Protein AF-A0A2D4PKT8-F1 (afdb_monomer)

Solvent-accessible surface area (backbone atoms only — not comparable to full-atom values): 17019 Å² total; per-residue (Å²): 140,80,78,83,80,76,76,74,58,42,99,56,28,70,66,57,76,47,71,69,55,70,72,34,92,88,49,83,59,87,86,62,50,83,35,62,75,85,86,79,86,84,84,88,82,87,77,79,65,50,77,42,66,33,76,91,44,94,60,50,49,73,82,60,47,40,60,56,37,56,60,47,24,75,84,29,72,67,36,38,54,47,47,54,45,61,75,74,71,58,74,89,47,25,70,45,34,39,37,39,65,76,50,103,87,40,69,48,75,49,66,68,69,71,92,74,63,70,88,61,83,51,94,55,50,47,74,47,72,80,76,83,73,87,80,78,98,73,85,83,82,84,90,77,97,70,81,95,71,82,77,78,62,91,64,52,67,48,68,48,71,71,78,77,50,79,57,93,92,65,78,80,90,70,89,75,73,80,62,76,65,57,58,61,55,50,52,51,49,53,50,52,52,52,48,51,59,60,55,63,70,75,57,96,78,78,79,50,78,70,42,72,73,63,78,55,84,78,72,95,64,82,78,52,73,70,54,54,52,50,50,53,50,53,54,53,52,54,56,54,69,72,69,63,82,82,84,79,84,90,79,88,135

Secondary structure (DSSP, 8-state):
------PPPBTTBTT---HHHHH-TTS--TT--SSS-------------EEEEESS-SS-IIIIIHHHHHHHHTT-HHHHHHHHHHHHHPPSSEEEEEEEEEETTEEEEEE---TT--SS--TTEEE--------------------S-----S--EEE-GGGGSPPTT---TTTT---TTHHHHHHHHHHHHHHHHHHTTT------HHHHHH-----SSPPPHHHHHHHHHHHHHHHHHTSSPPPPPP---

InterPro domains:
  IPR003903 Ubiquitin interacting motif [SM00726] (184-203)
  IPR003903 Ubiquitin interacting motif [SM00726] (226-245)
  IPR021832 Ankyrin repeat domain-containing protein 13 [PTHR12447] (9-183)
  IPR055285 Ankyrin repeat domain-containing protein 13, C-terminal [PF11904] (10-171)

Mean predicted aligned error: 22.39 Å

pLDDT: mean 70.57, std 16.51, range [33.59, 94.31]

Structure (mmCIF, N/CA/C/O backbone):
data_AF-A0A2D4PKT8-F1
#
_entry.id   AF-A0A2D4PKT8-F1
#
loop_
_atom_site.group_PDB
_atom_site.id
_atom_site.type_symbol
_atom_site.label_atom_id
_atom_site.label_alt_id
_atom_site.label_comp_id
_atom_site.label_asym_id
_atom_site.label_entity_id
_atom_site.label_seq_id
_atom_site.pdbx_PDB_ins_code
_atom_site.Cartn_x
_atom_site.Cartn_y
_atom_site.Cartn_z
_atom_site.occupancy
_atom_site.B_iso_or_equiv
_atom_site.auth_seq_id
_atom_site.auth_comp_id
_atom_site.auth_asym_id
_atom_site.auth_atom_id
_atom_site.pdbx_PDB_model_num
ATOM 1 N N . ASN A 1 1 ? -59.883 3.198 47.602 1.00 35.97 1 ASN A N 1
ATOM 2 C CA . ASN A 1 1 ? -59.421 2.379 46.459 1.00 35.97 1 ASN A CA 1
ATOM 3 C C . ASN A 1 1 ? -59.221 3.266 45.241 1.00 35.97 1 ASN A C 1
ATOM 5 O O . ASN A 1 1 ? -60.111 3.350 44.409 1.00 35.97 1 ASN A O 1
ATOM 9 N N . GLY A 1 2 ? -58.101 3.992 45.178 1.00 39.69 2 GLY A N 1
ATOM 10 C CA . GLY A 1 2 ? -57.723 4.774 43.998 1.00 39.69 2 GLY A CA 1
ATOM 11 C C . GLY A 1 2 ? -56.668 3.999 43.222 1.00 39.69 2 GLY A C 1
ATOM 12 O O . GLY A 1 2 ? -55.568 3.818 43.731 1.00 39.69 2 GLY A O 1
ATOM 13 N N . ALA A 1 3 ? -57.023 3.477 42.049 1.00 38.06 3 ALA A N 1
ATOM 14 C CA . ALA A 1 3 ? -56.057 2.862 41.144 1.00 38.06 3 ALA A CA 1
ATOM 15 C C . ALA A 1 3 ? -55.106 3.947 40.598 1.00 38.06 3 ALA A C 1
ATOM 17 O O . ALA A 1 3 ? -55.572 5.061 40.337 1.00 38.06 3 ALA A O 1
ATOM 18 N N . PRO A 1 4 ? -53.801 3.665 40.424 1.00 47.62 4 PRO A N 1
ATOM 19 C CA . PRO A 1 4 ? -52.887 4.636 39.849 1.00 47.62 4 PRO A CA 1
ATOM 20 C C . PRO A 1 4 ? -53.261 4.845 38.380 1.00 47.62 4 PRO A C 1
ATOM 22 O O . PRO A 1 4 ? -53.425 3.894 37.615 1.00 47.62 4 PRO A O 1
ATOM 25 N N . VAL A 1 5 ? -53.448 6.108 38.004 1.00 48.28 5 VAL A N 1
ATOM 26 C CA . VAL A 1 5 ? -53.698 6.521 36.624 1.00 48.28 5 VAL A CA 1
ATOM 27 C C . VAL A 1 5 ? -52.423 6.242 35.832 1.00 48.28 5 VAL A C 1
ATOM 29 O O . VAL A 1 5 ? -51.457 6.994 35.930 1.00 48.28 5 VAL A O 1
ATOM 32 N N . LEU A 1 6 ? -52.401 5.146 35.074 1.00 57.06 6 LEU A N 1
ATOM 33 C CA . LEU A 1 6 ? -51.370 4.906 34.068 1.00 57.06 6 LEU A CA 1
ATOM 34 C C . LEU A 1 6 ? -51.528 5.988 32.995 1.00 57.06 6 LEU A C 1
ATOM 36 O O . LEU A 1 6 ? -52.512 5.992 32.252 1.00 57.06 6 LEU A O 1
ATOM 40 N N . GLN A 1 7 ? -50.604 6.950 32.964 1.00 56.69 7 GLN A N 1
ATOM 41 C CA . GLN A 1 7 ? -50.563 7.944 31.898 1.00 56.69 7 GLN A CA 1
ATOM 42 C C . GLN A 1 7 ? -50.363 7.218 30.559 1.00 56.69 7 GLN A C 1
ATOM 44 O O . GLN A 1 7 ? -49.486 6.360 30.456 1.00 56.69 7 GLN A O 1
ATOM 49 N N . PRO A 1 8 ? -51.181 7.508 29.535 1.00 53.94 8 PRO A N 1
ATOM 50 C CA . PRO A 1 8 ? -51.044 6.854 28.245 1.00 53.94 8 PRO A CA 1
ATOM 51 C C . PRO A 1 8 ? -49.758 7.323 27.559 1.00 53.94 8 PRO A C 1
ATOM 53 O O . PRO A 1 8 ? -49.447 8.516 27.554 1.00 53.94 8 PRO A O 1
ATOM 56 N N . ALA A 1 9 ? -49.037 6.376 26.956 1.00 58.41 9 ALA A N 1
ATOM 57 C CA . ALA A 1 9 ? -47.870 6.641 26.126 1.00 58.41 9 ALA A CA 1
ATOM 58 C C . ALA A 1 9 ? -48.180 7.753 25.107 1.00 58.41 9 ALA A C 1
ATOM 60 O O . ALA A 1 9 ? -49.160 7.680 24.360 1.00 58.41 9 ALA A O 1
ATOM 61 N N . SER A 1 10 ? -47.368 8.809 25.097 1.00 64.00 10 SER A N 1
ATOM 62 C CA . SER A 1 10 ? -47.551 9.936 24.185 1.00 64.00 10 SER A CA 1
ATOM 63 C C . SER A 1 10 ? -46.874 9.632 22.840 1.00 64.00 10 SER A C 1
ATOM 65 O O . SER A 1 10 ? -45.909 8.869 22.792 1.00 64.00 10 SER A O 1
ATOM 67 N N . PRO A 1 11 ? -47.303 10.240 21.717 1.00 65.81 11 PRO A N 1
ATOM 68 C CA . PRO A 1 11 ? -46.668 10.025 20.407 1.00 65.81 11 PRO A CA 1
ATOM 69 C C . PRO A 1 11 ? -45.197 10.477 20.358 1.00 65.81 11 PRO A C 1
ATOM 71 O O . PRO A 1 11 ? -44.476 10.192 19.401 1.00 65.81 11 PRO A O 1
ATOM 74 N N . THR A 1 12 ? -44.751 11.218 21.370 1.00 67.81 12 THR A N 1
ATOM 75 C CA . THR A 1 12 ? -43.363 11.624 21.561 1.00 67.81 12 THR A CA 1
ATOM 76 C C . THR A 1 12 ? -42.623 10.766 22.579 1.00 67.81 12 THR A C 1
ATOM 78 O O . THR A 1 12 ? -41.408 10.829 22.560 1.00 67.81 12 THR A O 1
ATOM 81 N N . ASN A 1 13 ? -43.293 9.961 23.409 1.00 71.12 13 ASN A N 1
ATOM 82 C CA . ASN A 1 13 ? -42.701 9.043 24.390 1.00 71.12 13 ASN A CA 1
ATOM 83 C C . ASN A 1 13 ? -43.466 7.697 24.388 1.00 71.12 13 ASN A C 1
ATOM 85 O O . ASN A 1 13 ? -44.241 7.415 25.307 1.00 71.12 13 ASN A O 1
ATOM 89 N N . PRO A 1 14 ? -43.291 6.867 23.340 1.00 72.94 14 PRO A N 1
ATOM 90 C CA . PRO A 1 14 ? -43.985 5.588 23.198 1.00 72.94 14 PRO A CA 1
ATOM 91 C C . PRO A 1 14 ? -43.577 4.546 24.249 1.00 72.94 14 PRO A C 1
ATOM 93 O O . PRO A 1 14 ? -44.317 3.596 24.481 1.00 72.94 14 PRO A O 1
ATOM 96 N N . THR A 1 15 ? -42.419 4.715 24.889 1.00 73.44 15 THR A N 1
ATOM 97 C CA . THR A 1 15 ? -41.899 3.840 25.952 1.00 73.44 15 THR A CA 1
ATOM 98 C C . THR A 1 15 ? -42.404 4.223 27.345 1.00 73.44 15 THR A C 1
ATOM 100 O O . THR A 1 15 ? -42.163 3.473 28.289 1.00 73.44 15 THR A O 1
ATOM 103 N N . SER A 1 16 ? -43.128 5.345 27.473 1.00 77.50 16 SER A N 1
ATOM 104 C CA . SER A 1 16 ? -43.732 5.849 28.716 1.00 77.50 16 SER A CA 1
ATOM 105 C C . SER A 1 16 ? -42.763 5.934 29.906 1.00 77.50 16 SER A C 1
ATOM 107 O O . SER A 1 16 ? -43.195 5.818 31.050 1.00 77.50 16 SER A O 1
ATOM 109 N N . ILE A 1 17 ? -41.467 6.143 29.649 1.00 82.88 17 ILE A N 1
ATOM 110 C CA . ILE A 1 17 ? -40.469 6.327 30.712 1.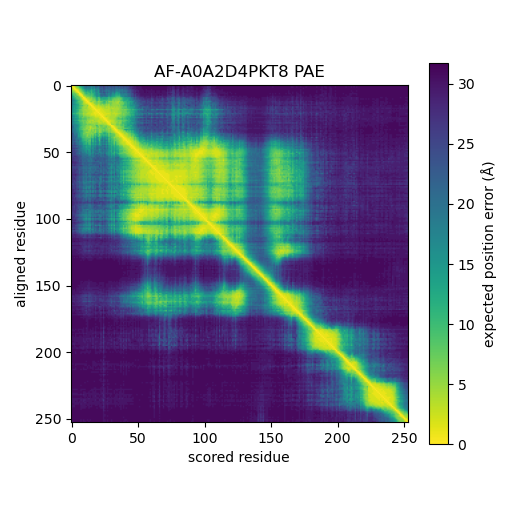00 82.88 17 ILE A CA 1
ATOM 111 C C . ILE A 1 17 ? -40.762 7.646 31.427 1.00 82.88 17 ILE A C 1
ATOM 113 O O . ILE A 1 17 ? -40.888 8.683 30.757 1.00 82.88 17 ILE A O 1
ATOM 117 N N . THR A 1 18 ? -40.859 7.618 32.757 1.00 82.25 18 THR A N 1
ATOM 118 C CA . THR A 1 18 ? -41.034 8.843 33.548 1.00 82.25 18 THR A CA 1
ATOM 119 C C . THR A 1 18 ? -39.691 9.532 33.824 1.00 82.25 18 THR A C 1
ATOM 121 O O . THR A 1 18 ? -38.639 8.890 33.778 1.00 82.25 18 THR A O 1
ATOM 124 N N . PRO A 1 19 ? -39.677 10.847 34.112 1.00 80.62 19 PRO A N 1
ATOM 125 C CA . PRO A 1 19 ? -38.456 11.535 34.522 1.00 80.62 19 PRO A CA 1
ATOM 126 C C . PRO A 1 19 ? -37.806 10.892 35.754 1.00 80.62 19 PRO A C 1
ATOM 128 O O . PRO A 1 19 ? -36.590 10.753 35.796 1.00 80.62 19 PRO A O 1
ATOM 131 N N . GLU A 1 20 ? -38.605 10.462 36.731 1.00 85.31 20 GLU A N 1
ATOM 132 C CA . GLU A 1 20 ? -38.120 9.834 37.964 1.00 85.31 20 GLU A CA 1
ATOM 133 C C . GLU A 1 20 ? -37.418 8.504 37.676 1.00 85.31 20 GLU A C 1
ATOM 135 O O . GLU A 1 20 ? -36.350 8.250 38.221 1.00 85.31 20 GLU A O 1
ATOM 140 N N . GLU A 1 21 ? -37.974 7.697 36.770 1.00 84.75 21 GLU A N 1
ATOM 141 C CA . GLU A 1 21 ? -37.361 6.453 36.294 1.00 84.75 21 GLU A CA 1
ATOM 142 C C . GLU A 1 21 ? -36.089 6.705 35.471 1.00 84.75 21 GLU A C 1
ATOM 144 O O . GLU A 1 21 ? -35.144 5.928 35.536 1.00 84.75 21 GLU A O 1
ATOM 149 N N . TYR A 1 22 ? -36.044 7.788 34.690 1.00 82.56 22 TYR A N 1
ATOM 150 C CA . TYR A 1 22 ? -34.877 8.142 33.876 1.00 82.56 22 TYR A CA 1
ATOM 151 C C . TYR A 1 22 ? -33.695 8.662 34.710 1.00 82.56 22 TYR A C 1
ATOM 153 O O . TYR A 1 22 ? -32.543 8.384 34.380 1.00 82.56 22 TYR A O 1
ATOM 161 N N . PHE A 1 23 ? -33.966 9.436 35.765 1.00 84.25 23 PHE A N 1
ATOM 162 C CA . PHE A 1 23 ? -32.934 10.023 36.628 1.00 84.25 23 PHE A CA 1
ATOM 163 C C . PHE A 1 23 ? -32.508 9.116 37.792 1.00 84.25 23 PHE A C 1
ATOM 165 O O . PHE A 1 23 ? -31.586 9.486 38.520 1.00 84.25 23 PHE A O 1
ATOM 172 N N . ASP A 1 24 ? -33.136 7.952 37.974 1.00 86.75 24 ASP A N 1
ATOM 173 C CA . ASP A 1 24 ? -32.724 6.973 38.979 1.00 86.75 24 ASP A CA 1
ATOM 174 C C . ASP A 1 24 ? -31.540 6.129 38.461 1.00 86.75 24 ASP A C 1
ATOM 176 O O . ASP A 1 24 ? -31.713 5.304 37.561 1.00 86.75 24 ASP A O 1
ATOM 180 N N . PRO A 1 25 ? -30.326 6.276 39.030 1.00 82.44 25 PRO A N 1
ATOM 181 C CA . PRO A 1 25 ? -29.157 5.500 38.614 1.00 82.44 25 PRO A CA 1
ATOM 182 C C . PRO A 1 25 ? -29.292 3.994 38.889 1.00 82.44 25 PRO A C 1
ATOM 184 O O . PRO A 1 25 ? -28.519 3.207 38.342 1.00 82.44 25 PRO A O 1
ATOM 187 N N . ASN A 1 26 ? -30.250 3.580 39.725 1.00 87.38 26 ASN A N 1
ATOM 188 C CA . ASN A 1 26 ? -30.520 2.177 40.033 1.00 87.38 26 ASN A CA 1
ATOM 189 C C . ASN A 1 26 ? -31.607 1.567 39.132 1.00 87.38 26 ASN A C 1
ATOM 191 O O . ASN A 1 26 ? -31.866 0.363 39.218 1.00 87.38 26 ASN A O 1
ATOM 195 N N . PHE A 1 27 ? -32.248 2.365 38.274 1.00 82.06 27 PHE A N 1
ATOM 196 C CA . PHE A 1 27 ? -33.304 1.909 37.381 1.00 82.06 27 PHE A CA 1
ATOM 197 C C . PHE A 1 27 ? -32.741 1.546 36.002 1.00 82.06 27 PHE A C 1
ATOM 199 O O . PHE A 1 27 ? -32.135 2.362 35.309 1.00 82.06 27 PHE A O 1
ATOM 206 N N . ASN A 1 28 ? -32.940 0.297 35.572 1.00 80.44 28 ASN A N 1
ATOM 207 C CA . ASN A 1 28 ? -32.430 -0.171 34.284 1.00 80.44 28 ASN A CA 1
ATOM 208 C C . ASN A 1 28 ? -33.418 0.146 33.147 1.00 80.44 28 ASN A C 1
ATOM 210 O O . ASN A 1 28 ? -34.514 -0.416 33.059 1.00 80.44 28 ASN A O 1
ATOM 214 N N . LEU A 1 29 ? -33.014 1.039 32.244 1.00 78.31 29 LEU A N 1
ATOM 215 C CA . LEU A 1 29 ? -33.801 1.423 31.067 1.00 78.31 29 LEU A CA 1
ATOM 216 C C . LEU A 1 29 ? -33.724 0.393 29.923 1.00 78.31 29 LEU A C 1
ATOM 218 O O . LEU A 1 29 ? -34.533 0.456 28.995 1.00 78.31 29 LEU A O 1
ATOM 222 N N . GLU A 1 30 ? -32.819 -0.586 30.003 1.00 81.38 30 GLU A N 1
ATOM 223 C CA . GLU A 1 30 ? -32.550 -1.580 28.958 1.00 81.38 30 GLU A CA 1
ATOM 224 C C . GLU A 1 30 ? -32.345 -0.928 27.572 1.00 81.38 30 GLU A C 1
ATOM 226 O O . GLU A 1 30 ? -31.399 -0.174 27.370 1.00 81.38 30 GLU A O 1
ATOM 231 N N . SER A 1 31 ? -33.228 -1.216 26.607 1.00 72.81 31 SER A N 1
ATOM 232 C CA . SER A 1 31 ? -33.223 -0.657 25.244 1.00 72.81 31 SER A CA 1
ATOM 233 C C . SER A 1 31 ? -34.292 0.423 25.027 1.00 72.81 31 SER A C 1
ATOM 235 O O . SER A 1 31 ? -34.487 0.908 23.905 1.00 72.81 31 SER A O 1
ATOM 237 N N . ARG A 1 32 ? -35.015 0.805 26.088 1.00 76.06 32 ARG A N 1
ATOM 238 C CA . ARG A 1 32 ? -36.067 1.817 26.013 1.00 76.06 32 ARG A CA 1
ATOM 239 C C . ARG A 1 32 ? -35.412 3.187 25.880 1.00 76.06 32 ARG A C 1
ATOM 241 O O . ARG A 1 32 ? -34.750 3.675 26.788 1.00 76.06 32 ARG A O 1
ATOM 248 N N . ASN A 1 33 ? -35.611 3.811 24.727 1.00 71.06 33 ASN A N 1
ATOM 249 C CA . ASN A 1 33 ? -35.169 5.179 24.502 1.00 71.06 33 ASN A CA 1
ATOM 250 C C . ASN A 1 33 ? -36.201 6.145 25.086 1.00 71.06 33 ASN A C 1
ATOM 252 O O . ASN A 1 33 ? -37.406 5.919 24.941 1.00 71.06 33 ASN A O 1
ATOM 256 N N . ILE A 1 34 ? -35.731 7.221 25.720 1.00 74.00 34 ILE A N 1
ATOM 257 C CA . ILE A 1 34 ? -36.576 8.385 25.978 1.00 74.00 34 ILE A CA 1
ATOM 258 C C . ILE A 1 34 ? -36.915 9.032 24.638 1.00 74.00 34 ILE A C 1
ATOM 260 O O . ILE A 1 34 ? -36.044 9.245 23.796 1.00 74.00 34 ILE A O 1
ATOM 264 N N . GLY A 1 35 ? -38.181 9.359 24.424 1.00 73.19 35 GLY A N 1
ATOM 265 C CA . GLY A 1 35 ? -38.574 9.998 23.177 1.00 73.19 35 GLY A CA 1
ATOM 266 C C . GLY A 1 35 ? -38.932 9.010 22.058 1.00 73.19 35 GLY A C 1
ATOM 267 O O . GLY A 1 35 ? -39.206 7.833 22.293 1.00 73.19 35 GLY A O 1
ATOM 268 N N . ARG A 1 36 ? -38.924 9.482 20.806 1.00 73.44 36 ARG A N 1
ATOM 269 C CA . ARG A 1 36 ? -39.141 8.617 19.634 1.00 73.44 36 ARG A CA 1
ATOM 270 C C . ARG A 1 36 ? -37.979 7.619 19.481 1.00 73.44 36 ARG A C 1
ATOM 272 O O . ARG A 1 36 ? -36.831 8.031 19.640 1.00 73.44 36 ARG A O 1
ATOM 279 N N . PRO A 1 37 ? -38.247 6.347 19.132 1.00 70.69 37 PRO A N 1
ATOM 280 C CA . PRO A 1 37 ? -37.203 5.364 18.867 1.00 70.69 37 PRO A CA 1
ATOM 281 C C . PRO A 1 37 ? -36.207 5.864 17.815 1.00 70.69 37 PRO A C 1
ATOM 283 O O . PRO A 1 37 ? -36.603 6.474 16.822 1.00 70.69 37 PRO A O 1
ATOM 286 N N . ILE A 1 38 ? -34.917 5.600 18.033 1.00 76.19 38 ILE A N 1
ATOM 287 C CA . ILE A 1 38 ? -33.853 5.972 17.097 1.00 76.19 38 ILE A CA 1
ATOM 288 C C . ILE A 1 38 ? -34.001 5.125 15.828 1.00 76.19 38 ILE A C 1
ATOM 290 O O . ILE A 1 38 ? -33.751 3.920 15.838 1.00 76.19 38 ILE A O 1
ATOM 294 N N . GLU A 1 39 ? -34.389 5.755 14.721 1.00 77.94 39 GLU A N 1
ATOM 295 C CA . GLU A 1 39 ? -34.412 5.114 13.406 1.00 77.94 39 GLU A CA 1
ATOM 296 C C . GLU A 1 39 ? -33.007 5.150 12.789 1.00 77.94 39 GLU A C 1
ATOM 298 O O . GLU A 1 39 ? -32.591 6.133 12.177 1.00 77.94 39 GLU A O 1
ATOM 303 N N . MET A 1 40 ? -32.251 4.064 12.959 1.00 82.50 40 MET A N 1
ATOM 304 C CA . MET A 1 40 ? -30.947 3.882 12.319 1.00 82.50 40 MET A CA 1
ATOM 305 C C . MET A 1 40 ? -31.077 2.923 11.133 1.00 82.50 40 MET A C 1
ATOM 307 O O . MET A 1 40 ? -31.277 1.723 11.310 1.00 82.50 40 MET A O 1
ATOM 311 N N . SER A 1 41 ? -30.918 3.429 9.908 1.00 79.94 41 SER A N 1
ATOM 312 C CA . SER A 1 41 ? -30.824 2.577 8.717 1.00 79.94 41 SER A CA 1
ATOM 313 C C . SER A 1 41 ? -29.359 2.306 8.366 1.00 79.94 41 SER A C 1
ATOM 315 O O . SER A 1 41 ? -28.628 3.233 8.019 1.00 79.94 41 SER A O 1
ATOM 317 N N . SER A 1 42 ? -28.934 1.043 8.403 1.00 83.19 42 SER A N 1
ATOM 318 C CA . SER A 1 42 ? -27.637 0.616 7.864 1.00 83.19 42 SER A CA 1
ATOM 319 C C . SER A 1 42 ? -27.808 0.116 6.429 1.00 83.19 42 SER A C 1
ATOM 321 O O . SER A 1 42 ? -28.627 -0.765 6.167 1.00 83.19 42 SER A O 1
ATOM 323 N N . LYS A 1 43 ? -27.039 0.673 5.487 1.00 77.94 43 LYS A N 1
ATOM 324 C CA . LYS A 1 43 ? -26.955 0.179 4.105 1.00 77.94 43 LYS A CA 1
ATOM 325 C C . LYS A 1 43 ? -25.584 -0.430 3.872 1.00 77.94 43 LYS A C 1
ATOM 327 O O . LYS A 1 43 ? -24.586 0.278 3.788 1.00 77.94 43 LYS A O 1
ATOM 332 N N . VAL A 1 44 ? -25.556 -1.747 3.716 1.00 82.25 44 VAL A N 1
ATOM 333 C CA . VAL A 1 44 ? -24.353 -2.481 3.325 1.00 82.25 44 VAL A CA 1
ATOM 334 C C . VAL A 1 44 ? -24.447 -2.784 1.838 1.00 82.25 44 VAL A C 1
ATOM 336 O O . VAL A 1 44 ? -25.265 -3.597 1.415 1.00 82.25 44 VAL A O 1
ATOM 339 N N . GLN A 1 45 ? -23.604 -2.136 1.037 1.00 75.00 45 GLN A N 1
ATOM 340 C CA . GLN A 1 45 ? -23.462 -2.454 -0.379 1.00 75.00 45 GLN A CA 1
ATOM 341 C C . GLN A 1 45 ? -22.204 -3.292 -0.581 1.00 75.00 45 GLN A C 1
ATOM 343 O O . GLN A 1 45 ? -21.099 -2.888 -0.224 1.00 75.00 45 GLN A O 1
ATOM 348 N N . ARG A 1 46 ? -22.381 -4.494 -1.130 1.00 78.81 46 ARG A N 1
ATOM 349 C CA . ARG A 1 46 ? -21.274 -5.396 -1.443 1.00 78.81 46 ARG A CA 1
ATOM 350 C C . ARG A 1 46 ? -20.860 -5.168 -2.888 1.00 78.81 46 ARG A C 1
ATOM 352 O O . ARG A 1 46 ? -21.681 -5.310 -3.789 1.00 78.81 46 ARG A O 1
ATOM 359 N N . PHE A 1 47 ? -19.587 -4.865 -3.096 1.00 78.50 47 PHE A N 1
ATOM 360 C CA . PHE A 1 47 ? -18.993 -4.762 -4.422 1.00 78.50 47 PHE A CA 1
ATOM 361 C C . PHE A 1 47 ? -18.016 -5.915 -4.636 1.00 78.50 47 PHE A C 1
ATOM 363 O O . PHE A 1 47 ? -17.315 -6.326 -3.710 1.00 78.50 47 PHE A O 1
ATOM 370 N N . LYS A 1 48 ? -17.981 -6.443 -5.861 1.00 85.06 48 LYS A N 1
ATOM 371 C CA . LYS A 1 48 ? -17.011 -7.453 -6.283 1.00 85.06 48 LYS A CA 1
ATOM 372 C C . LYS A 1 48 ? -16.008 -6.786 -7.217 1.00 85.06 48 LYS A C 1
ATOM 374 O O . LYS A 1 48 ? -16.327 -6.527 -8.372 1.00 85.06 48 LYS A O 1
ATOM 379 N N . ALA A 1 49 ? -14.821 -6.492 -6.700 1.00 84.69 49 ALA A N 1
ATOM 380 C CA . ALA A 1 49 ? -13.699 -6.075 -7.528 1.00 84.69 49 ALA A CA 1
ATOM 381 C C . ALA A 1 49 ? -13.081 -7.296 -8.226 1.00 84.69 49 ALA A C 1
ATOM 383 O O . ALA A 1 49 ? -13.111 -8.406 -7.687 1.00 84.69 49 ALA A O 1
ATOM 384 N N . THR A 1 50 ? -12.527 -7.085 -9.419 1.00 89.12 50 THR A N 1
ATOM 385 C CA . THR A 1 50 ? -11.774 -8.107 -10.155 1.00 89.12 50 THR A CA 1
ATOM 386 C C . THR A 1 50 ? -10.312 -7.700 -10.219 1.00 89.12 50 THR A C 1
ATOM 388 O O . THR A 1 50 ? -9.992 -6.551 -10.526 1.00 89.12 50 THR A O 1
ATOM 391 N N . LEU A 1 51 ? -9.432 -8.648 -9.921 1.00 88.88 51 LEU A N 1
ATOM 392 C CA . LEU A 1 51 ? -7.993 -8.452 -9.904 1.00 88.88 51 LEU A CA 1
ATOM 393 C C . LEU A 1 51 ? -7.330 -9.464 -10.834 1.00 88.88 51 LEU A C 1
ATOM 395 O O . LEU A 1 51 ? -7.674 -10.644 -10.802 1.00 88.88 51 LEU A O 1
ATOM 399 N N . TRP A 1 52 ? -6.374 -8.996 -11.632 1.00 90.88 52 TRP A N 1
ATOM 400 C CA . TRP A 1 52 ? -5.514 -9.842 -12.451 1.00 90.88 52 TRP A CA 1
ATOM 401 C C . TRP A 1 52 ? -4.102 -9.767 -11.884 1.00 90.88 52 TRP A C 1
ATOM 403 O O . TRP A 1 52 ? -3.529 -8.678 -11.800 1.00 90.88 52 TRP A O 1
ATOM 413 N N . LEU A 1 53 ? -3.574 -10.918 -11.482 1.00 88.81 53 LEU A N 1
ATOM 414 C CA . LEU A 1 53 ? -2.266 -11.073 -10.853 1.00 88.81 53 LEU A CA 1
ATOM 415 C C . LEU A 1 53 ? -1.330 -11.842 -11.788 1.00 88.81 53 LEU A C 1
ATOM 417 O O . LEU A 1 53 ? -1.775 -12.732 -12.511 1.00 88.81 53 LEU A O 1
ATOM 421 N N . CYS A 1 54 ? -0.047 -11.495 -11.762 1.00 88.00 54 CYS A N 1
ATOM 422 C CA . CYS A 1 54 ? 1.022 -12.186 -12.475 1.00 88.00 54 CYS A CA 1
ATOM 423 C C . CYS A 1 54 ? 2.109 -12.583 -11.471 1.00 88.00 54 CYS A C 1
ATOM 425 O O . CYS A 1 54 ? 2.664 -11.709 -10.807 1.00 88.00 54 CYS A O 1
ATOM 427 N N . GLU A 1 55 ? 2.397 -13.878 -11.335 1.00 86.12 55 GLU A N 1
ATOM 428 C CA . GLU A 1 55 ? 3.442 -14.373 -10.421 1.00 86.12 55 GLU A CA 1
ATOM 429 C C . GLU A 1 55 ? 4.843 -14.030 -10.949 1.00 86.12 55 GLU A C 1
ATOM 431 O O . GLU A 1 55 ? 5.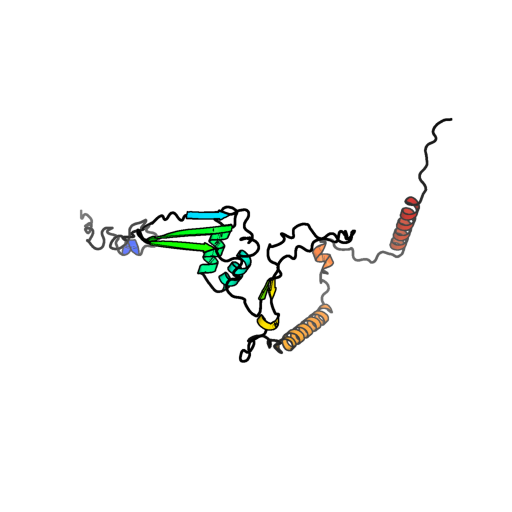662 -13.469 -10.222 1.00 86.12 55 GLU A O 1
ATOM 436 N N . ASP A 1 56 ? 5.069 -14.236 -12.248 1.00 83.62 56 ASP A N 1
ATOM 437 C CA . ASP A 1 56 ? 6.321 -13.908 -12.937 1.00 83.62 56 ASP A CA 1
ATOM 438 C C . ASP A 1 56 ? 6.283 -12.500 -13.545 1.00 83.62 56 ASP A C 1
ATOM 440 O O . ASP A 1 56 ? 6.410 -12.299 -14.754 1.00 83.62 56 ASP A O 1
ATOM 444 N N . HIS A 1 57 ? 6.049 -11.490 -12.708 1.00 84.56 57 HIS A N 1
ATOM 445 C CA . HIS A 1 57 ? 6.150 -10.093 -13.131 1.00 84.56 57 HIS A CA 1
ATOM 446 C C . HIS A 1 57 ? 7.576 -9.549 -12.909 1.00 84.56 57 HIS A C 1
ATOM 448 O O . HIS A 1 57 ? 8.190 -9.864 -11.886 1.00 84.56 57 HIS A O 1
ATOM 454 N N . PRO A 1 58 ? 8.123 -8.719 -13.823 1.00 80.38 58 PRO A N 1
ATOM 455 C CA . PRO A 1 58 ? 9.457 -8.133 -13.664 1.00 80.38 58 PRO A CA 1
ATOM 456 C C . PRO A 1 58 ? 9.580 -7.174 -12.470 1.00 80.38 58 PRO A C 1
ATOM 458 O O . PRO A 1 58 ? 10.692 -6.989 -11.980 1.00 80.38 58 PRO A O 1
ATOM 461 N N . LEU A 1 59 ? 8.473 -6.586 -11.991 1.00 80.00 59 LEU A N 1
ATOM 462 C CA . LEU A 1 59 ? 8.450 -5.837 -10.731 1.00 80.00 59 LEU A CA 1
ATOM 463 C C . LEU A 1 59 ? 7.894 -6.689 -9.591 1.00 80.00 59 LEU A C 1
ATOM 465 O O . LEU A 1 59 ? 6.862 -7.352 -9.718 1.00 80.00 59 LEU A O 1
ATOM 469 N N . SER A 1 60 ? 8.560 -6.618 -8.444 1.00 83.31 60 SER A N 1
ATOM 470 C CA . SER A 1 60 ? 8.114 -7.268 -7.215 1.00 83.31 60 SER A CA 1
ATOM 471 C C . SER A 1 60 ? 7.232 -6.306 -6.428 1.00 83.31 60 SER A C 1
ATOM 473 O O . SER A 1 60 ? 7.678 -5.232 -6.022 1.00 83.31 60 SER A O 1
ATOM 475 N N . LEU A 1 61 ? 5.970 -6.686 -6.193 1.00 84.00 61 LEU A N 1
ATOM 476 C CA . LEU A 1 61 ? 5.056 -5.868 -5.389 1.00 84.00 61 LEU A CA 1
ATOM 477 C C . LEU A 1 61 ? 5.647 -5.653 -3.991 1.00 84.00 61 LEU A C 1
ATOM 479 O O . LEU A 1 61 ? 5.701 -4.525 -3.518 1.00 84.00 61 LEU A O 1
ATOM 483 N N . VAL A 1 62 ? 6.128 -6.735 -3.375 1.00 82.94 62 VAL A N 1
ATOM 484 C CA . VAL A 1 62 ? 6.609 -6.743 -1.990 1.00 82.94 62 VAL A CA 1
ATOM 485 C C . VAL A 1 62 ? 7.935 -6.002 -1.847 1.00 82.94 62 VAL A C 1
ATOM 487 O O . VAL A 1 62 ? 8.073 -5.193 -0.939 1.00 82.94 62 VAL A O 1
ATOM 490 N N . GLU A 1 63 ? 8.901 -6.253 -2.729 1.00 85.06 63 GLU A N 1
ATOM 491 C CA . GLU A 1 63 ? 10.262 -5.727 -2.545 1.00 85.06 63 GLU A CA 1
ATOM 492 C C . GLU A 1 63 ? 10.439 -4.308 -3.091 1.00 85.06 63 GLU A C 1
ATOM 494 O O . GLU A 1 63 ? 11.270 -3.566 -2.579 1.00 85.06 63 GLU A O 1
ATOM 499 N N . GLN A 1 64 ? 9.685 -3.916 -4.122 1.00 84.06 64 GLN A N 1
ATOM 500 C CA . GLN A 1 64 ? 9.926 -2.649 -4.825 1.00 84.06 64 GLN A CA 1
ATOM 501 C C . GLN A 1 64 ? 8.797 -1.643 -4.660 1.00 84.06 64 GLN A C 1
ATOM 503 O O . GLN A 1 64 ? 9.046 -0.454 -4.482 1.00 84.06 64 GLN A O 1
ATOM 508 N N . VAL A 1 65 ? 7.546 -2.099 -4.721 1.00 85.75 65 VAL A N 1
ATOM 509 C CA . VAL A 1 65 ? 6.394 -1.191 -4.691 1.00 85.75 65 VAL A CA 1
ATOM 510 C C . VAL A 1 65 ? 5.958 -0.893 -3.257 1.00 85.75 65 VAL A C 1
ATOM 512 O O . VAL A 1 65 ? 5.652 0.260 -2.949 1.00 85.75 65 VAL A O 1
ATOM 515 N N . THR A 1 66 ? 5.974 -1.886 -2.361 1.00 88.50 66 THR A N 1
ATOM 516 C CA . THR A 1 66 ? 5.613 -1.701 -0.945 1.00 88.50 66 THR A CA 1
ATOM 517 C C . THR A 1 66 ? 6.440 -0.610 -0.254 1.00 88.50 66 THR A C 1
ATOM 519 O O . THR A 1 66 ? 5.811 0.259 0.341 1.00 88.50 66 THR A O 1
ATOM 522 N N . PRO A 1 67 ? 7.781 -0.524 -0.393 1.00 90.50 67 PRO A N 1
ATOM 523 C CA . PRO A 1 67 ? 8.556 0.548 0.246 1.00 90.50 67 PRO A CA 1
ATOM 524 C C . PRO A 1 67 ? 8.137 1.962 -0.185 1.00 90.50 67 PRO A C 1
ATOM 526 O O . PRO A 1 67 ? 8.114 2.890 0.624 1.00 90.50 67 PRO A O 1
ATOM 529 N N . ILE A 1 68 ? 7.763 2.133 -1.458 1.00 90.56 68 ILE A N 1
ATOM 530 C CA . ILE A 1 68 ? 7.278 3.415 -1.989 1.00 90.56 68 ILE A CA 1
ATOM 531 C C . ILE A 1 68 ? 5.912 3.745 -1.379 1.00 90.56 68 ILE A C 1
ATOM 533 O O . ILE A 1 68 ? 5.668 4.873 -0.948 1.00 90.56 68 ILE A O 1
ATOM 537 N N . ILE A 1 69 ? 5.019 2.754 -1.326 1.00 90.56 69 ILE A N 1
ATOM 538 C CA . ILE A 1 69 ? 3.698 2.899 -0.709 1.00 90.56 69 ILE A CA 1
ATOM 539 C C . ILE A 1 69 ? 3.836 3.228 0.780 1.00 90.56 69 ILE A C 1
ATOM 541 O O . ILE A 1 69 ? 3.125 4.107 1.260 1.00 90.56 69 ILE A O 1
ATOM 545 N N . ASP A 1 70 ? 4.752 2.574 1.489 1.00 92.25 70 ASP A N 1
ATOM 546 C CA . ASP A 1 70 ? 5.005 2.780 2.915 1.00 92.25 70 ASP A CA 1
ATOM 547 C C . ASP A 1 70 ? 5.484 4.200 3.204 1.00 92.25 70 ASP A C 1
ATOM 549 O O . ASP A 1 70 ? 4.963 4.849 4.112 1.00 92.25 70 ASP A O 1
ATOM 553 N N . LEU A 1 71 ? 6.409 4.717 2.390 1.00 93.94 71 LEU A N 1
ATOM 554 C CA . LEU A 1 71 ? 6.873 6.098 2.492 1.00 93.94 71 LEU A CA 1
ATOM 555 C C . LEU A 1 71 ? 5.720 7.091 2.281 1.00 93.94 71 LEU A C 1
ATOM 557 O O . LEU A 1 71 ? 5.525 8.015 3.072 1.00 93.94 71 LEU A O 1
ATOM 561 N N . MET A 1 72 ? 4.915 6.876 1.238 1.00 93.12 72 MET A N 1
ATOM 562 C CA . MET A 1 72 ? 3.769 7.732 0.915 1.00 93.12 72 MET A CA 1
ATOM 563 C C . MET A 1 72 ? 2.628 7.613 1.937 1.00 93.12 72 MET A C 1
ATOM 565 O O . MET A 1 72 ? 1.863 8.560 2.131 1.00 93.12 72 MET A O 1
ATOM 569 N N . ALA A 1 73 ? 2.503 6.474 2.618 1.00 94.31 73 ALA A N 1
ATOM 570 C CA . ALA A 1 73 ? 1.476 6.234 3.626 1.00 94.31 73 ALA A CA 1
ATOM 571 C C . ALA A 1 73 ? 1.639 7.115 4.874 1.00 94.31 73 ALA A C 1
ATOM 573 O O . ALA A 1 73 ? 0.647 7.361 5.557 1.00 94.31 73 ALA A O 1
ATOM 574 N N . ILE A 1 74 ? 2.849 7.623 5.150 1.00 93.94 74 ILE A N 1
ATOM 575 C CA . ILE A 1 74 ? 3.117 8.519 6.289 1.00 93.94 74 ILE A CA 1
ATOM 576 C C . ILE A 1 74 ? 2.309 9.816 6.162 1.00 93.94 74 ILE A C 1
ATOM 578 O O . ILE A 1 74 ? 1.746 10.302 7.139 1.00 93.94 74 ILE A O 1
ATOM 582 N N . SER A 1 75 ? 2.237 10.373 4.952 1.00 92.88 75 SER A N 1
ATOM 583 C CA . SER A 1 75 ? 1.574 11.654 4.690 1.00 92.88 75 SER A CA 1
ATOM 584 C C . SER A 1 75 ? 0.171 11.504 4.099 1.00 92.88 75 SER A C 1
ATOM 586 O O . SER A 1 75 ? -0.600 12.465 4.112 1.00 92.88 75 SER A O 1
ATOM 588 N N . ASN A 1 76 ? -0.190 10.320 3.586 1.00 92.38 76 ASN A N 1
ATOM 589 C CA . ASN A 1 76 ? -1.437 10.116 2.855 1.00 92.38 76 ASN A CA 1
ATOM 590 C C . ASN A 1 76 ? -2.238 8.893 3.337 1.00 92.38 76 ASN A C 1
ATOM 592 O O . ASN A 1 76 ? -1.874 7.736 3.120 1.00 92.38 76 ASN A O 1
ATOM 596 N N . ALA A 1 77 ? -3.428 9.162 3.885 1.00 92.44 77 ALA A N 1
ATOM 597 C CA . ALA A 1 77 ? -4.350 8.141 4.383 1.00 92.44 77 ALA A CA 1
ATOM 598 C C . ALA A 1 77 ? -4.843 7.150 3.307 1.00 92.44 77 ALA A C 1
ATOM 600 O O . ALA A 1 77 ? -5.200 6.016 3.631 1.00 92.44 77 ALA A O 1
ATOM 601 N N . HIS A 1 78 ? -4.880 7.541 2.029 1.00 87.38 78 HIS A N 1
ATOM 602 C CA . HIS A 1 78 ? -5.225 6.627 0.939 1.00 87.38 78 HIS A CA 1
ATOM 603 C C . HIS A 1 78 ? -4.112 5.609 0.682 1.00 87.38 78 HIS A C 1
ATOM 605 O O . HIS A 1 78 ? -4.415 4.438 0.460 1.00 87.38 78 HIS A O 1
ATOM 611 N N . PHE A 1 79 ? -2.845 6.025 0.781 1.00 90.44 79 PHE A N 1
ATOM 612 C CA . PHE A 1 79 ? -1.701 5.117 0.679 1.00 90.44 79 PHE A CA 1
ATOM 613 C C . PHE A 1 79 ? -1.611 4.177 1.881 1.00 90.44 79 PHE A C 1
ATOM 615 O O . PHE A 1 79 ? -1.340 2.998 1.689 1.00 90.44 79 PHE A O 1
ATOM 622 N N . ALA A 1 80 ? -1.955 4.641 3.087 1.00 90.62 80 ALA A N 1
ATOM 623 C CA . ALA A 1 80 ? -2.075 3.761 4.251 1.00 90.62 80 ALA A CA 1
ATOM 624 C C . ALA A 1 80 ? -3.132 2.661 4.031 1.00 90.62 80 ALA A C 1
ATOM 626 O O . ALA A 1 80 ? -2.848 1.480 4.207 1.00 90.62 80 ALA A O 1
ATOM 627 N N . LYS A 1 81 ? -4.324 3.020 3.532 1.00 87.94 81 LYS A N 1
ATOM 628 C CA . LYS A 1 81 ? -5.366 2.035 3.184 1.00 87.94 81 LYS A CA 1
ATOM 629 C C . LYS A 1 81 ? -4.936 1.088 2.064 1.00 87.94 81 LYS A C 1
ATOM 631 O O . LYS A 1 81 ? -5.309 -0.082 2.083 1.00 87.94 81 LYS A O 1
ATOM 636 N N . LEU A 1 82 ? -4.184 1.589 1.082 1.00 85.88 82 LEU A N 1
ATOM 637 C CA . LEU A 1 82 ? -3.642 0.770 0.002 1.00 85.88 82 LEU A CA 1
ATOM 638 C C . LEU A 1 82 ? -2.619 -0.234 0.541 1.00 85.88 82 LEU A C 1
ATOM 640 O O . LEU A 1 82 ? -2.738 -1.414 0.226 1.00 85.88 82 LEU A O 1
ATOM 644 N N . ARG A 1 83 ? -1.681 0.205 1.389 1.00 88.50 83 ARG A N 1
ATOM 645 C CA . ARG A 1 83 ? -0.712 -0.653 2.084 1.00 88.50 83 ARG A CA 1
ATOM 646 C C . ARG A 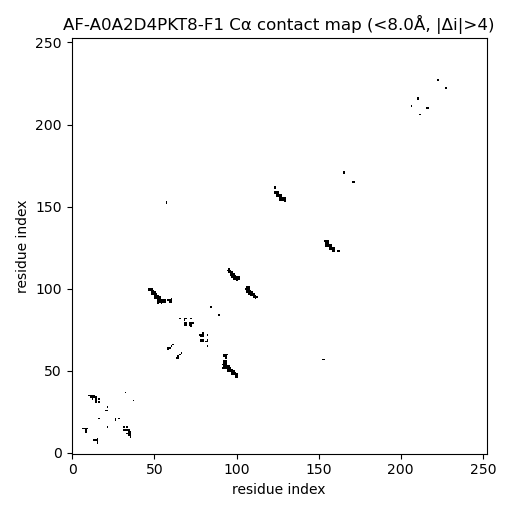1 83 ? -1.407 -1.776 2.847 1.00 88.50 83 ARG A C 1
ATOM 648 O O . ARG A 1 83 ? -1.072 -2.948 2.685 1.00 88.50 83 ARG A O 1
ATOM 655 N N . ASP A 1 84 ? -2.404 -1.428 3.653 1.00 89.19 84 ASP A N 1
ATOM 656 C CA . ASP A 1 84 ? -3.137 -2.404 4.460 1.00 89.19 84 ASP A CA 1
ATOM 657 C C . ASP A 1 84 ? -3.897 -3.398 3.557 1.00 89.19 84 ASP A C 1
ATOM 659 O O . ASP A 1 84 ? -3.969 -4.593 3.841 1.00 89.19 84 ASP A O 1
ATOM 663 N N . PHE A 1 85 ? -4.419 -2.937 2.416 1.00 84.31 85 PHE A N 1
ATOM 664 C CA . PHE A 1 85 ? -5.066 -3.801 1.430 1.00 84.31 85 PHE A CA 1
ATOM 665 C C . PHE A 1 85 ? -4.085 -4.781 0.770 1.00 84.31 85 PHE A C 1
ATOM 667 O O . PHE A 1 85 ? -4.396 -5.970 0.673 1.00 84.31 85 PHE A O 1
ATOM 674 N N . ILE A 1 86 ? -2.907 -4.313 0.341 1.00 81.31 86 ILE A N 1
ATOM 675 C CA . ILE A 1 86 ? -1.930 -5.168 -0.345 1.00 81.31 86 ILE A CA 1
ATOM 676 C C . ILE A 1 86 ? -1.281 -6.195 0.592 1.00 81.31 86 ILE A C 1
ATOM 678 O O . ILE A 1 86 ? -0.973 -7.297 0.153 1.00 81.31 86 ILE A O 1
ATOM 682 N N . THR A 1 87 ? -1.118 -5.866 1.876 1.00 80.25 87 THR A N 1
ATOM 683 C CA . THR A 1 87 ? -0.440 -6.729 2.859 1.00 80.25 87 THR A CA 1
ATOM 684 C C . THR A 1 87 ? -1.360 -7.774 3.491 1.00 80.25 87 THR A C 1
ATOM 686 O O . THR A 1 87 ? -0.897 -8.859 3.830 1.00 80.25 87 THR A O 1
ATOM 689 N N . LEU A 1 88 ? -2.662 -7.493 3.638 1.00 75.12 88 LEU A N 1
ATOM 690 C CA . LEU A 1 88 ? -3.590 -8.383 4.357 1.00 75.12 88 LEU A CA 1
ATOM 691 C C . LEU A 1 88 ? -4.490 -9.238 3.456 1.00 75.12 88 LEU A C 1
ATOM 693 O O . LEU A 1 88 ? -5.091 -10.198 3.940 1.00 75.12 88 LEU A O 1
ATOM 697 N N . LYS A 1 89 ? -4.705 -8.849 2.192 1.00 71.62 89 LYS A N 1
ATOM 698 C CA . LYS A 1 89 ? -5.853 -9.346 1.400 1.00 71.62 89 LYS A CA 1
ATOM 699 C C . LYS A 1 89 ? -5.502 -9.837 0.002 1.00 71.62 89 LYS A C 1
ATOM 701 O O . LYS A 1 89 ? -6.403 -10.319 -0.688 1.00 71.62 89 LYS A O 1
ATOM 706 N N . LEU A 1 90 ? -4.253 -9.705 -0.432 1.00 77.31 90 LEU A N 1
ATOM 707 C CA . LEU A 1 90 ? -3.864 -10.092 -1.780 1.00 77.31 90 LEU A CA 1
ATOM 708 C C . LEU A 1 90 ? -3.273 -11.507 -1.818 1.00 77.31 90 LEU A C 1
ATOM 710 O O . LEU A 1 90 ? -2.403 -11.830 -1.011 1.00 77.31 90 LEU A O 1
ATOM 714 N N . PRO A 1 91 ? -3.717 -12.349 -2.766 1.00 83.12 91 PRO A N 1
ATOM 715 C CA . PRO A 1 91 ? -2.961 -13.526 -3.177 1.00 83.12 91 PRO A CA 1
ATOM 716 C C . PRO A 1 91 ? -1.557 -13.135 -3.676 1.00 83.12 91 PRO A C 1
ATOM 718 O O . PRO A 1 91 ? -1.353 -11.979 -4.060 1.00 83.12 91 PRO A O 1
ATOM 721 N N . PRO A 1 92 ? -0.599 -14.079 -3.713 1.00 81.50 92 PRO A N 1
ATOM 722 C CA . PRO A 1 92 ? 0.734 -13.810 -4.244 1.00 81.50 92 PRO A CA 1
ATOM 723 C C . PRO A 1 92 ? 0.679 -13.373 -5.718 1.00 81.50 92 PRO A C 1
ATOM 725 O O . PRO A 1 92 ? -0.204 -13.780 -6.475 1.00 81.50 92 PRO A O 1
ATOM 728 N N . GLY A 1 93 ? 1.640 -12.537 -6.116 1.00 86.19 93 GLY A N 1
ATOM 729 C CA . GLY A 1 93 ? 1.783 -12.018 -7.479 1.00 86.19 93 GLY A CA 1
ATOM 730 C C . GLY A 1 93 ? 1.609 -10.502 -7.587 1.00 86.19 93 GLY A C 1
ATOM 731 O O . GLY A 1 93 ? 1.124 -9.826 -6.680 1.00 86.19 93 GLY A O 1
ATOM 732 N N . PHE A 1 94 ? 2.029 -9.949 -8.722 1.00 88.56 94 PHE A N 1
ATOM 733 C CA . PHE A 1 94 ? 1.933 -8.525 -9.016 1.00 88.56 94 PHE A CA 1
ATOM 734 C C . PHE A 1 94 ? 0.596 -8.185 -9.694 1.00 88.56 94 PHE A C 1
ATOM 736 O O . PHE A 1 94 ? 0.217 -8.855 -10.661 1.00 88.56 94 PHE A O 1
ATOM 743 N N . PRO A 1 95 ? -0.127 -7.142 -9.249 1.00 87.62 95 PRO A N 1
ATOM 744 C CA . PRO A 1 95 ? -1.384 -6.737 -9.864 1.00 87.62 95 PRO A CA 1
ATOM 745 C C . PRO A 1 95 ? -1.118 -6.077 -11.217 1.00 87.62 95 PRO A C 1
ATOM 747 O O . PRO A 1 95 ? -0.606 -4.972 -11.280 1.00 87.62 95 PRO A O 1
ATOM 750 N N . VAL A 1 96 ? -1.492 -6.719 -12.323 1.00 89.31 96 VAL A N 1
ATOM 751 C CA . VAL A 1 96 ? -1.335 -6.130 -13.670 1.00 89.31 96 VAL A CA 1
ATOM 752 C C . VAL A 1 96 ? -2.551 -5.288 -14.071 1.00 89.31 96 VAL A C 1
ATOM 754 O O . VAL A 1 96 ? -2.447 -4.331 -14.842 1.00 89.31 96 VAL A O 1
ATOM 757 N N . LYS A 1 97 ? -3.723 -5.606 -13.511 1.00 90.44 97 LYS A N 1
ATOM 758 C CA . LYS A 1 97 ? -4.976 -4.865 -13.699 1.00 90.44 97 LYS A CA 1
ATOM 759 C C . LYS A 1 97 ? -5.850 -4.992 -12.452 1.00 90.44 97 LYS A C 1
ATOM 761 O O . LYS A 1 97 ? -5.943 -6.068 -11.867 1.00 90.44 97 LYS A O 1
ATOM 766 N N . ILE A 1 98 ? -6.549 -3.918 -12.101 1.00 89.69 98 ILE A N 1
ATOM 767 C CA . ILE A 1 98 ? -7.574 -3.863 -11.056 1.00 89.69 98 ILE A CA 1
ATOM 768 C C . ILE A 1 98 ? -8.832 -3.235 -11.655 1.00 89.69 98 ILE A C 1
ATOM 770 O O . ILE A 1 98 ? -8.756 -2.211 -12.334 1.00 89.69 98 ILE A O 1
ATOM 774 N N . GLU A 1 99 ? -9.991 -3.836 -11.408 1.00 92.06 99 GLU A N 1
ATOM 775 C CA . GLU A 1 99 ? -11.285 -3.301 -11.823 1.00 92.06 99 GLU A CA 1
ATOM 776 C C . GLU A 1 99 ? -12.240 -3.245 -10.626 1.00 92.06 99 GLU A C 1
ATOM 778 O O . GLU A 1 99 ? -12.605 -4.277 -10.059 1.00 92.06 99 GLU A O 1
ATOM 783 N N . ILE A 1 100 ? -12.617 -2.029 -10.225 1.00 89.00 100 ILE A N 1
ATOM 784 C CA . ILE A 1 100 ? -13.462 -1.756 -9.057 1.00 89.00 100 ILE A CA 1
ATOM 785 C C . ILE A 1 100 ? -14.759 -1.091 -9.536 1.00 89.00 100 ILE A C 1
ATOM 787 O O . ILE A 1 100 ? -14.707 0.032 -10.042 1.00 89.00 100 ILE A O 1
ATOM 791 N N . PRO A 1 101 ? -15.929 -1.725 -9.361 1.00 87.25 101 PRO A N 1
ATOM 792 C CA . PRO A 1 101 ? -17.206 -1.073 -9.628 1.00 87.25 101 PRO A CA 1
ATOM 793 C C . PRO A 1 101 ? -17.422 0.082 -8.644 1.00 87.25 101 PRO A C 1
ATOM 795 O O . PRO A 1 101 ? -17.439 -0.134 -7.433 1.00 87.25 101 PRO A O 1
ATOM 798 N N . LEU A 1 102 ? -17.576 1.302 -9.158 1.00 83.31 102 LEU A N 1
ATOM 799 C CA . LEU A 1 102 ? -17.857 2.501 -8.362 1.00 83.31 102 LEU A CA 1
ATOM 800 C C . LEU A 1 102 ? -19.366 2.738 -8.235 1.00 83.31 102 LEU A C 1
ATOM 802 O O . LEU A 1 102 ? -19.870 3.019 -7.153 1.00 83.31 102 LEU A O 1
ATOM 806 N N . PHE A 1 103 ? -20.098 2.583 -9.341 1.00 81.75 103 PHE A N 1
ATOM 807 C CA . PHE A 1 103 ? -21.557 2.686 -9.403 1.00 81.75 103 PHE A CA 1
ATOM 808 C C . PHE A 1 103 ? -22.116 1.619 -10.347 1.00 81.75 103 PHE A C 1
ATOM 810 O O . PHE A 1 103 ? -21.374 1.004 -11.104 1.00 81.75 103 PHE A O 1
ATOM 817 N N . HIS A 1 104 ? -23.439 1.441 -10.347 1.00 79.19 104 HIS A N 1
ATOM 818 C CA . HIS A 1 104 ? -24.179 0.515 -11.220 1.00 79.19 104 HIS A CA 1
ATOM 819 C C . HIS A 1 104 ? -23.827 0.603 -12.721 1.00 79.19 104 HIS A C 1
ATOM 821 O O . HIS A 1 104 ? -24.108 -0.334 -13.460 1.00 79.19 104 HIS A O 1
ATOM 827 N N . VAL A 1 105 ? -23.198 1.697 -13.157 1.00 83.81 105 VAL A N 1
ATOM 828 C CA . VAL A 1 105 ? -22.777 1.943 -14.545 1.00 83.81 105 VAL A CA 1
ATOM 829 C C . VAL A 1 105 ? -21.313 2.385 -14.694 1.00 83.81 105 VAL A C 1
ATOM 831 O O . VAL A 1 105 ? -20.880 2.641 -15.812 1.00 83.81 105 VAL A O 1
ATOM 834 N N . LEU A 1 106 ? -20.534 2.483 -13.607 1.00 90.50 106 LEU A N 1
ATOM 835 C CA . LEU A 1 106 ? -19.151 2.980 -13.653 1.00 90.50 106 LEU A CA 1
ATOM 836 C C . LEU A 1 106 ? -18.181 2.007 -12.988 1.00 90.50 106 LEU A C 1
ATOM 838 O O . LEU A 1 106 ? -18.351 1.677 -11.815 1.00 90.50 106 LEU A O 1
ATOM 842 N N . ASN A 1 107 ? -17.114 1.654 -13.707 1.00 87.94 107 ASN A N 1
ATOM 843 C CA . ASN A 1 107 ? -15.986 0.882 -13.189 1.00 87.94 107 ASN A CA 1
ATOM 844 C C . ASN A 1 107 ? -14.714 1.738 -13.214 1.00 87.94 107 ASN A C 1
ATOM 846 O O . ASN A 1 107 ? -14.366 2.313 -14.245 1.00 87.94 107 ASN A O 1
ATOM 850 N N . ALA A 1 108 ? -13.991 1.784 -12.097 1.00 88.75 108 ALA A N 1
ATOM 851 C CA . ALA A 1 108 ? -12.608 2.235 -12.069 1.00 88.75 108 ALA A CA 1
ATOM 852 C C . ALA A 1 108 ? -11.710 1.111 -12.587 1.00 88.75 108 ALA A C 1
ATOM 854 O O . ALA A 1 108 ? -11.779 -0.015 -12.092 1.00 88.75 108 ALA A O 1
ATOM 855 N N . ARG A 1 109 ? -10.851 1.422 -13.560 1.00 89.62 109 ARG A N 1
ATOM 856 C CA . ARG A 1 109 ? -9.854 0.493 -14.092 1.00 89.62 109 ARG A CA 1
ATOM 857 C C . ARG A 1 109 ? -8.462 1.057 -13.851 1.00 89.62 109 ARG A C 1
ATOM 859 O O . ARG A 1 109 ? -8.132 2.121 -14.358 1.00 89.62 109 ARG A O 1
ATOM 866 N N . ILE A 1 110 ? -7.658 0.309 -13.111 1.00 87.06 110 ILE A N 1
ATOM 867 C CA . ILE A 1 110 ? -6.248 0.600 -12.862 1.00 87.06 110 ILE A CA 1
ATOM 868 C C . ILE A 1 110 ? -5.452 -0.465 -13.610 1.00 87.06 110 ILE A C 1
ATOM 870 O O . ILE A 1 110 ? -5.750 -1.653 -13.497 1.00 87.06 110 ILE A O 1
ATOM 874 N N . THR A 1 111 ? -4.473 -0.064 -14.409 1.00 85.81 111 THR A N 1
ATOM 875 C CA . THR A 1 111 ? -3.578 -0.982 -15.123 1.00 85.81 111 THR A CA 1
ATOM 876 C C . THR A 1 111 ? -2.148 -0.565 -14.874 1.00 85.81 111 THR A C 1
ATOM 878 O O . THR A 1 111 ? -1.820 0.611 -15.010 1.00 85.81 111 THR A O 1
ATOM 881 N N . PHE A 1 112 ? -1.308 -1.536 -14.544 1.00 79.38 112 PHE A N 1
ATOM 882 C CA . PHE A 1 112 ? 0.119 -1.326 -14.372 1.00 79.38 112 PHE A CA 1
ATOM 883 C C . PHE A 1 112 ? 0.776 -1.640 -15.711 1.00 79.38 112 PHE A C 1
ATOM 885 O O . PHE A 1 112 ? 1.129 -2.776 -16.018 1.00 79.38 112 PHE A O 1
ATOM 892 N N . SER A 1 113 ? 0.803 -0.623 -16.564 1.00 71.38 113 SER A N 1
ATOM 893 C CA . SER A 1 113 ? 1.446 -0.647 -17.873 1.00 71.38 113 SER A CA 1
ATOM 894 C C . SER A 1 113 ? 2.690 0.231 -17.853 1.00 71.38 113 SER A C 1
ATOM 896 O O . SER A 1 113 ? 2.881 1.017 -16.931 1.00 71.38 113 SER A O 1
ATOM 898 N N . ASN A 1 114 ? 3.487 0.148 -18.913 1.00 68.25 114 ASN A N 1
ATOM 899 C CA . ASN A 1 114 ? 4.607 1.054 -19.140 1.00 68.25 114 ASN A CA 1
ATOM 900 C C . ASN A 1 114 ? 5.772 0.926 -18.141 1.00 68.25 114 ASN A C 1
ATOM 902 O O . ASN A 1 114 ? 6.385 1.911 -17.745 1.00 68.25 114 ASN A O 1
ATOM 906 N N . LEU A 1 115 ? 6.107 -0.305 -17.749 1.00 65.38 115 LEU A N 1
ATOM 907 C CA . LEU A 1 115 ? 7.295 -0.575 -16.930 1.00 65.38 115 LEU A CA 1
ATOM 908 C C . LEU A 1 115 ? 8.615 -0.177 -17.612 1.00 65.38 115 LEU A C 1
ATOM 910 O O . LEU A 1 115 ? 9.635 -0.035 -16.948 1.00 65.38 115 LEU A O 1
ATOM 914 N N . CYS A 1 116 ? 8.595 -0.039 -18.935 1.00 59.66 116 CYS A N 1
ATOM 915 C CA . CYS A 1 116 ? 9.759 0.214 -19.773 1.00 59.66 116 CYS A CA 1
ATOM 916 C C . CYS A 1 116 ? 9.449 1.369 -20.721 1.00 59.66 116 CYS A C 1
ATOM 918 O O . CYS A 1 116 ? 9.600 1.214 -21.929 1.00 59.66 116 CYS A O 1
ATOM 920 N N . GLY A 1 117 ? 8.914 2.471 -20.189 1.00 57.84 117 GL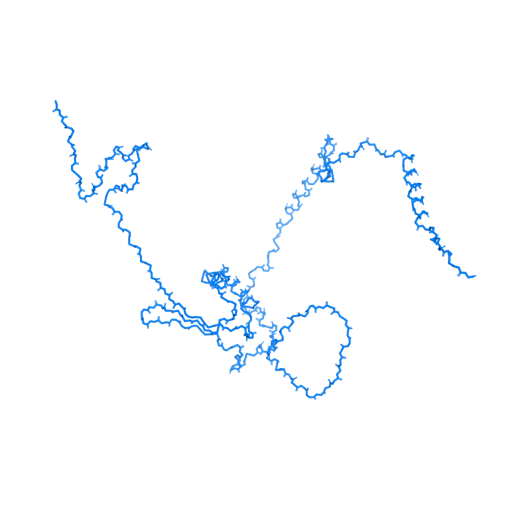Y A N 1
ATOM 921 C CA . GLY A 1 117 ? 8.557 3.655 -20.967 1.00 57.84 117 GLY A CA 1
ATOM 922 C C . GLY A 1 117 ? 9.756 4.288 -21.638 1.00 57.84 117 GLY A C 1
ATOM 923 O O . GLY A 1 117 ? 10.289 5.279 -21.162 1.00 57.84 117 GLY A O 1
ATOM 924 N N . CYS A 1 118 ? 10.159 3.698 -22.756 1.00 56.50 118 CYS A N 1
ATOM 925 C CA . CYS A 1 118 ? 11.167 4.200 -23.673 1.00 56.50 118 CYS A CA 1
ATOM 926 C C . CYS A 1 118 ? 10.551 5.150 -24.711 1.00 56.50 118 CYS A C 1
ATOM 928 O O . CYS A 1 118 ? 11.254 5.573 -25.625 1.00 56.50 118 CYS A O 1
ATOM 930 N N . ASP A 1 119 ? 9.248 5.445 -24.608 1.00 61.47 119 ASP A N 1
ATOM 931 C CA . ASP A 1 119 ? 8.532 6.303 -25.557 1.00 61.47 119 ASP A CA 1
ATOM 932 C C . ASP A 1 119 ? 9.076 7.741 -25.541 1.00 61.47 119 ASP A C 1
ATOM 934 O O . ASP A 1 119 ? 9.127 8.392 -26.584 1.00 61.47 119 ASP A O 1
ATOM 938 N N . GLU A 1 120 ? 9.536 8.219 -24.377 1.00 66.75 120 GLU A N 1
ATOM 939 C CA . GLU A 1 120 ? 10.170 9.527 -24.211 1.00 66.75 120 GLU A CA 1
ATOM 940 C C . GLU A 1 120 ? 11.478 9.386 -23.411 1.00 66.75 120 GLU A C 1
ATOM 942 O O . GLU A 1 120 ? 11.452 8.953 -22.255 1.00 66.75 120 GLU A O 1
ATOM 947 N N . PRO A 1 121 ? 12.644 9.712 -23.999 1.00 65.00 121 PRO A N 1
ATOM 948 C CA . PRO A 1 121 ? 13.913 9.610 -23.294 1.00 65.00 121 PRO A CA 1
ATOM 949 C C . PRO A 1 121 ? 14.005 10.688 -22.207 1.00 65.00 121 PRO A C 1
ATOM 951 O O . PRO A 1 121 ? 14.022 11.884 -22.498 1.00 65.00 121 PRO A O 1
ATOM 954 N N . LEU A 1 122 ? 14.125 10.269 -20.947 1.00 70.12 122 LEU A N 1
ATOM 955 C CA . LEU A 1 122 ? 14.467 11.168 -19.848 1.00 70.12 122 LEU A CA 1
ATOM 956 C C . LEU A 1 122 ? 15.958 11.504 -19.932 1.00 70.12 122 LEU A C 1
ATOM 958 O O . LEU A 1 122 ? 16.805 10.620 -19.828 1.00 70.12 122 LEU A O 1
ATOM 962 N N . SER A 1 123 ? 16.296 12.786 -20.088 1.00 72.62 123 SER A N 1
ATOM 963 C CA . SER A 1 123 ? 17.687 13.247 -20.242 1.00 72.62 123 SER A CA 1
ATOM 964 C C . SER A 1 123 ? 18.607 12.858 -19.080 1.00 72.62 123 SER A C 1
ATOM 966 O O . SER A 1 123 ? 19.821 12.801 -19.252 1.00 72.62 123 SER A O 1
ATOM 968 N N . SER A 1 124 ? 18.031 12.582 -17.912 1.00 76.81 124 SER A N 1
ATOM 969 C CA . SER A 1 124 ? 18.723 12.215 -16.681 1.00 76.81 124 SER A CA 1
ATOM 970 C C . SER A 1 124 ? 18.676 10.719 -16.338 1.00 76.81 124 SER A C 1
ATOM 972 O O . SER A 1 124 ? 19.180 10.329 -15.287 1.00 76.81 124 SER A O 1
ATOM 974 N N . VAL A 1 125 ? 18.091 9.867 -17.188 1.00 74.81 125 VAL A N 1
ATOM 975 C CA . VAL A 1 125 ? 18.046 8.410 -16.978 1.00 74.81 125 VAL A CA 1
ATOM 976 C C . VAL A 1 125 ? 18.553 7.703 -18.230 1.00 74.81 125 VAL A C 1
ATOM 978 O O . VAL A 1 125 ? 17.941 7.772 -19.294 1.00 74.81 125 VAL A O 1
ATOM 981 N N . ARG A 1 126 ? 19.672 6.987 -18.113 1.00 71.75 126 ARG A N 1
ATOM 982 C CA . ARG A 1 126 ? 20.215 6.143 -19.181 1.00 71.75 126 ARG A CA 1
ATOM 983 C C . ARG A 1 126 ? 19.792 4.700 -18.960 1.00 71.75 126 ARG A C 1
ATOM 985 O O . ARG A 1 126 ? 20.070 4.117 -17.918 1.00 71.75 126 ARG A O 1
ATOM 992 N N . ILE A 1 127 ? 19.144 4.105 -19.955 1.00 69.25 127 ILE A N 1
ATOM 993 C CA . ILE A 1 127 ? 18.833 2.673 -19.951 1.00 69.25 127 ILE A CA 1
ATOM 994 C C . ILE A 1 127 ? 20.036 1.938 -20.542 1.00 69.25 127 ILE A C 1
ATOM 996 O O . ILE A 1 127 ? 20.363 2.107 -21.717 1.00 69.25 127 ILE A O 1
ATOM 1000 N N . CYS A 1 128 ? 20.695 1.114 -19.736 1.00 65.19 128 CYS A N 1
ATOM 1001 C CA . CYS A 1 128 ? 21.743 0.215 -20.186 1.00 65.19 128 CYS A CA 1
ATOM 1002 C C . CYS A 1 128 ? 21.061 -0.981 -20.856 1.00 65.19 128 CYS A C 1
ATOM 1004 O O . CYS A 1 128 ? 20.545 -1.879 -20.194 1.00 65.19 128 CYS A O 1
ATOM 1006 N N . THR A 1 129 ? 21.012 -1.004 -22.186 1.00 57.94 129 THR A N 1
ATOM 1007 C CA . THR A 1 129 ? 20.582 -2.213 -22.897 1.00 57.94 129 THR A CA 1
ATOM 1008 C C . THR A 1 129 ? 21.534 -3.356 -22.543 1.00 57.94 129 THR A C 1
ATOM 1010 O O . THR A 1 129 ? 22.747 -3.133 -22.596 1.00 57.94 129 THR A O 1
ATOM 1013 N N . PRO A 1 130 ? 21.051 -4.569 -22.219 1.00 56.03 130 PRO A N 1
ATOM 1014 C CA . PRO A 1 130 ? 21.935 -5.713 -22.058 1.00 56.03 130 PRO A CA 1
ATOM 1015 C C . PRO A 1 130 ? 22.607 -5.995 -23.404 1.00 56.03 130 PRO A C 1
ATOM 1017 O O . PRO A 1 130 ? 21.996 -6.512 -24.340 1.00 56.03 130 PRO A O 1
ATOM 1020 N N . THR A 1 131 ? 23.870 -5.598 -23.520 1.00 45.16 131 THR A N 1
ATOM 1021 C CA . THR A 1 131 ? 24.718 -5.903 -24.664 1.00 45.16 131 THR A CA 1
ATOM 1022 C C . THR A 1 131 ? 24.900 -7.416 -24.698 1.00 45.16 131 THR A C 1
ATOM 1024 O O . THR A 1 131 ? 25.652 -7.973 -23.905 1.00 45.16 131 THR A O 1
ATOM 1027 N N . GLN A 1 132 ? 24.226 -8.105 -25.619 1.00 44.38 132 GLN A N 1
ATOM 1028 C CA . GLN A 1 132 ? 24.761 -9.369 -26.110 1.00 44.38 132 GLN A CA 1
ATOM 1029 C C . GLN A 1 132 ? 26.046 -9.024 -26.868 1.00 44.38 132 GLN A C 1
ATOM 1031 O O . GLN A 1 132 ? 26.001 -8.647 -28.038 1.00 44.38 132 GLN A O 1
ATOM 1036 N N . SER A 1 133 ? 27.191 -9.080 -26.195 1.00 34.06 133 SER A N 1
ATOM 1037 C CA . SER A 1 133 ? 28.482 -9.165 -26.867 1.00 34.06 133 SER A CA 1
ATOM 1038 C C . SER A 1 133 ? 28.668 -10.612 -27.346 1.00 34.06 133 SER A C 1
ATOM 1040 O O . SER A 1 133 ? 28.664 -11.537 -26.530 1.00 34.06 133 SER A O 1
ATOM 1042 N N . PRO A 1 134 ? 28.809 -10.867 -28.659 1.00 46.53 134 PRO A N 1
ATOM 1043 C CA . PRO A 1 134 ? 29.206 -12.180 -29.127 1.00 46.53 134 PRO A CA 1
ATOM 1044 C C . PRO A 1 134 ? 30.708 -12.344 -28.866 1.00 46.53 134 PRO A C 1
ATOM 1046 O O . PRO A 1 134 ? 31.529 -11.720 -29.529 1.00 46.53 134 PRO A O 1
ATOM 1049 N N . GLY A 1 135 ? 31.056 -13.204 -27.908 1.00 43.44 135 GLY A N 1
ATOM 1050 C CA . GLY A 1 135 ? 32.383 -13.811 -27.809 1.00 43.44 135 GLY A CA 1
ATOM 1051 C C . GLY A 1 135 ? 33.379 -13.133 -26.869 1.00 43.44 135 GLY A C 1
ATOM 1052 O O . GLY A 1 135 ? 34.176 -12.308 -27.294 1.00 43.44 135 GLY A O 1
ATOM 1053 N N . SER A 1 136 ? 33.430 -13.616 -25.630 1.00 36.47 136 SER A N 1
ATOM 1054 C CA . SER A 1 136 ? 34.691 -13.955 -24.955 1.00 36.47 136 SER A CA 1
ATOM 1055 C C . SER A 1 136 ? 34.367 -14.800 -23.726 1.00 36.47 136 SER A C 1
ATOM 1057 O O . SER A 1 136 ? 33.838 -14.318 -22.729 1.00 36.47 136 SER A O 1
ATOM 1059 N N . SER A 1 137 ? 34.631 -16.094 -23.848 1.00 44.00 137 SER A N 1
ATOM 1060 C CA . SER A 1 137 ? 34.656 -17.061 -22.762 1.00 44.00 137 SER A CA 1
ATOM 1061 C C . SER A 1 137 ? 35.825 -16.759 -21.825 1.00 44.00 137 SER A C 1
ATOM 1063 O O . SER A 1 137 ? 36.940 -17.180 -22.121 1.00 44.00 137 SER A O 1
ATOM 1065 N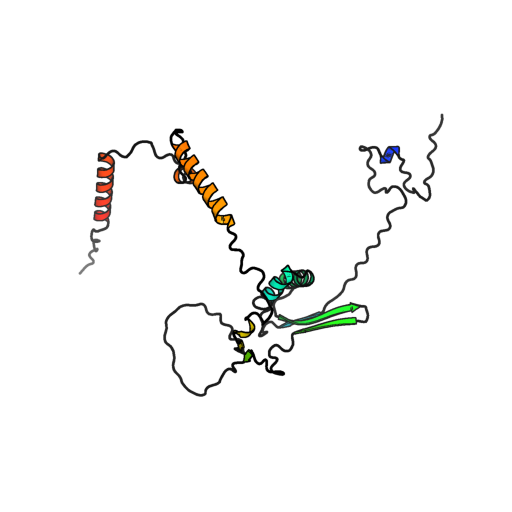 N . GLU A 1 138 ? 35.582 -16.074 -20.713 1.00 38.75 138 GLU A N 1
ATOM 1066 C CA . GLU A 1 138 ? 36.497 -16.072 -19.568 1.00 38.75 138 GLU A CA 1
ATOM 1067 C C . GLU A 1 138 ? 35.679 -16.159 -18.273 1.00 38.75 138 GLU A C 1
ATOM 1069 O O . GLU A 1 138 ? 34.942 -15.248 -17.901 1.00 38.75 138 GLU A O 1
ATOM 1074 N N . GLU A 1 139 ? 35.778 -17.318 -17.627 1.00 42.44 139 GLU A N 1
ATOM 1075 C CA . GLU A 1 139 ? 35.338 -17.563 -16.255 1.00 42.44 139 GLU A CA 1
ATOM 1076 C C . GLU A 1 139 ? 36.119 -16.666 -15.279 1.00 42.44 139 GLU A C 1
ATOM 1078 O O . GLU A 1 139 ? 37.353 -16.658 -15.341 1.00 42.44 139 GLU A O 1
ATOM 1083 N N . PRO A 1 140 ? 35.482 -15.994 -14.304 1.00 42.56 140 PRO A N 1
ATOM 1084 C CA . PRO A 1 140 ? 36.183 -15.528 -13.124 1.00 42.56 140 PRO A CA 1
ATOM 1085 C C . PRO A 1 140 ? 36.065 -16.594 -12.031 1.00 42.56 140 PRO A C 1
ATOM 1087 O O . PRO A 1 140 ? 35.005 -16.830 -11.451 1.00 42.56 140 PRO A O 1
ATOM 1090 N N . ASN A 1 141 ? 37.187 -17.248 -11.752 1.00 36.66 141 ASN A N 1
ATOM 1091 C CA . ASN A 1 141 ? 37.327 -18.164 -10.632 1.00 36.66 141 ASN A CA 1
ATOM 1092 C C . ASN A 1 141 ? 37.276 -17.388 -9.297 1.00 36.66 141 ASN A C 1
ATOM 1094 O O . ASN A 1 141 ? 38.069 -16.475 -9.084 1.00 36.66 141 ASN A O 1
ATOM 1098 N N . ALA A 1 142 ? 36.335 -17.800 -8.444 1.00 40.56 142 ALA A N 1
ATOM 1099 C CA . ALA A 1 142 ? 36.284 -17.774 -6.977 1.00 40.56 142 ALA A CA 1
ATOM 1100 C C . ALA A 1 142 ? 36.803 -16.554 -6.180 1.00 40.56 142 ALA A C 1
ATOM 1102 O O . ALA A 1 142 ? 38.000 -16.279 -6.126 1.00 40.56 142 ALA A O 1
ATOM 1103 N N . GLY A 1 143 ? 35.911 -15.982 -5.354 1.00 33.59 143 GLY A N 1
ATOM 1104 C CA . GLY A 1 143 ? 36.326 -15.349 -4.097 1.00 33.59 143 GLY A CA 1
ATOM 1105 C C . GLY A 1 143 ? 35.389 -14.304 -3.487 1.00 33.59 143 GLY A C 1
ATOM 1106 O O . GLY A 1 143 ? 35.814 -13.165 -3.358 1.00 33.59 143 GLY A O 1
ATOM 1107 N N . ALA A 1 144 ? 34.159 -14.669 -3.104 1.00 35.19 144 ALA A N 1
ATOM 1108 C CA . ALA A 1 144 ? 33.454 -14.168 -1.907 1.00 35.19 144 ALA A CA 1
ATOM 1109 C C . ALA A 1 144 ? 31.989 -14.621 -1.939 1.00 35.19 144 ALA A C 1
ATOM 1111 O O . ALA A 1 144 ? 31.244 -14.329 -2.872 1.00 35.19 144 ALA A O 1
ATOM 1112 N N . GLU A 1 145 ? 31.582 -15.339 -0.900 1.00 45.38 145 GLU A N 1
ATOM 1113 C CA . GLU A 1 145 ? 30.210 -15.775 -0.685 1.00 45.38 145 GLU A CA 1
ATOM 1114 C C . GLU A 1 145 ? 29.318 -14.562 -0.384 1.00 45.38 145 GLU A C 1
ATOM 1116 O O . GLU A 1 145 ? 29.358 -13.992 0.704 1.00 45.38 145 GLU A O 1
ATOM 1121 N N . ALA A 1 146 ? 28.501 -14.160 -1.354 1.00 35.91 146 ALA A N 1
ATOM 1122 C CA . ALA A 1 146 ? 27.346 -13.303 -1.132 1.00 35.91 146 ALA A CA 1
ATOM 1123 C C . ALA A 1 146 ? 26.156 -13.928 -1.859 1.00 35.91 146 ALA A C 1
ATOM 1125 O O . ALA A 1 146 ? 26.232 -14.284 -3.033 1.00 35.91 146 ALA A O 1
ATOM 1126 N N . ALA A 1 147 ? 25.090 -14.135 -1.096 1.00 37.66 147 ALA A N 1
ATOM 1127 C CA . ALA A 1 147 ? 23.940 -14.953 -1.425 1.00 37.66 147 ALA A CA 1
ATOM 1128 C C . ALA A 1 147 ? 23.396 -14.756 -2.852 1.00 37.66 147 ALA A C 1
ATOM 1130 O O . ALA A 1 147 ? 23.098 -13.652 -3.304 1.00 37.66 147 ALA A O 1
ATOM 1131 N N . SER A 1 148 ? 23.183 -15.894 -3.508 1.00 50.19 148 SER A N 1
ATOM 1132 C CA . SER A 1 148 ? 22.327 -16.083 -4.673 1.00 50.19 148 SER A CA 1
ATOM 1133 C C . SER A 1 148 ? 20.931 -15.489 -4.439 1.00 50.19 148 SER A C 1
ATOM 1135 O O . SER A 1 148 ? 20.061 -16.186 -3.921 1.00 50.19 148 SER A O 1
ATOM 1137 N N . ASN A 1 149 ? 20.695 -14.232 -4.835 1.00 45.16 149 ASN A N 1
ATOM 1138 C CA . ASN A 1 149 ? 19.346 -13.780 -5.206 1.00 45.16 149 ASN A CA 1
ATOM 1139 C C . ASN A 1 149 ? 19.278 -12.504 -6.070 1.00 45.16 149 ASN A C 1
ATOM 1141 O O . ASN A 1 149 ? 18.299 -11.761 -6.003 1.00 45.16 149 ASN A O 1
ATOM 1145 N N . THR A 1 150 ? 20.277 -12.222 -6.911 1.00 49.56 150 THR A N 1
ATOM 1146 C CA . THR A 1 150 ? 20.154 -11.116 -7.874 1.00 49.56 150 THR A CA 1
ATOM 1147 C C . THR A 1 150 ? 19.222 -11.544 -9.006 1.00 49.56 150 THR A C 1
ATOM 1149 O O . THR A 1 150 ? 19.670 -12.054 -10.032 1.00 49.56 150 THR A O 1
ATOM 1152 N N . LYS A 1 151 ? 17.908 -11.348 -8.834 1.00 53.12 151 LYS A N 1
ATOM 1153 C CA . LYS A 1 151 ? 16.967 -11.296 -9.961 1.00 53.12 151 LYS A CA 1
ATOM 1154 C C . LYS A 1 151 ? 17.478 -10.194 -10.894 1.00 53.12 151 LYS A C 1
ATOM 1156 O O . LYS A 1 151 ? 17.347 -9.010 -10.597 1.00 53.12 151 LYS A O 1
ATOM 1161 N N . VAL A 1 152 ? 18.151 -10.591 -11.973 1.00 50.06 152 VAL A N 1
ATOM 1162 C CA . VAL A 1 152 ? 18.655 -9.678 -13.000 1.00 50.06 152 VAL A CA 1
ATOM 1163 C C . VAL A 1 152 ? 17.438 -9.032 -13.644 1.00 50.06 152 VAL A C 1
ATOM 1165 O O . VAL A 1 152 ? 16.683 -9.684 -14.366 1.00 50.06 152 VAL A O 1
ATOM 1168 N N . TYR A 1 153 ? 17.203 -7.762 -13.328 1.00 56.00 153 TYR A N 1
ATOM 1169 C CA . TYR A 1 153 ? 16.160 -6.996 -13.988 1.00 56.00 153 TYR A CA 1
ATOM 1170 C C . TYR A 1 153 ? 16.496 -6.896 -15.475 1.00 56.00 153 TYR A C 1
ATOM 1172 O O . TYR A 1 153 ? 17.657 -6.669 -15.823 1.00 56.00 153 TYR A O 1
ATOM 1180 N N . PRO A 1 154 ? 15.505 -7.024 -16.367 1.00 59.31 154 PRO A N 1
ATOM 1181 C CA . PRO A 1 154 ? 15.758 -6.990 -17.803 1.00 59.31 154 PRO A CA 1
ATOM 1182 C C . PRO A 1 154 ? 16.337 -5.650 -18.302 1.00 59.31 154 PRO A C 1
ATOM 1184 O O . PRO A 1 154 ? 16.802 -5.588 -19.438 1.00 59.31 154 PRO A O 1
ATOM 1187 N N . PHE A 1 155 ? 16.353 -4.598 -17.468 1.00 63.72 155 PHE A N 1
ATOM 1188 C CA . PHE A 1 155 ? 16.805 -3.254 -17.833 1.00 63.72 155 PHE A CA 1
ATOM 1189 C C . PHE A 1 155 ? 17.624 -2.609 -16.700 1.00 63.72 155 PHE A C 1
ATOM 1191 O O . PHE A 1 155 ? 17.044 -1.987 -15.808 1.00 63.72 155 PHE A O 1
ATOM 1198 N N . PRO A 1 156 ? 18.961 -2.740 -16.687 1.00 68.31 156 PRO A N 1
ATOM 1199 C CA . PRO A 1 156 ? 19.792 -1.891 -15.842 1.00 68.31 156 PRO A CA 1
ATOM 1200 C C . PRO A 1 156 ? 19.624 -0.425 -16.274 1.00 68.31 156 PRO A C 1
ATOM 1202 O O . PRO A 1 156 ? 19.683 -0.119 -17.462 1.00 68.31 156 PRO A O 1
ATOM 1205 N N . CYS A 1 157 ? 19.390 0.489 -15.332 1.00 72.75 157 CYS A N 1
ATOM 1206 C CA . CYS A 1 157 ? 19.298 1.923 -15.607 1.00 72.75 157 CYS A CA 1
ATOM 1207 C C . CYS A 1 157 ? 20.242 2.715 -14.698 1.00 72.75 157 CYS A C 1
ATOM 1209 O O . CYS A 1 157 ? 20.338 2.441 -13.503 1.00 72.75 157 CYS A O 1
ATOM 1211 N N . GLU A 1 158 ? 20.920 3.705 -15.268 1.00 79.94 158 GLU A N 1
ATOM 1212 C CA . GLU A 1 158 ? 21.770 4.662 -14.565 1.00 79.94 158 GLU A CA 1
ATOM 1213 C C . GLU A 1 158 ? 21.037 6.004 -14.488 1.00 79.94 158 GLU A C 1
ATOM 1215 O O . GLU A 1 158 ? 20.567 6.527 -15.501 1.00 79.94 158 GLU A O 1
ATOM 1220 N N . VAL A 1 159 ? 20.914 6.550 -13.281 1.00 84.88 159 VAL A N 1
ATOM 1221 C CA . VAL A 1 159 ? 20.284 7.851 -13.034 1.00 84.88 159 VAL A CA 1
ATOM 1222 C C . VAL A 1 159 ? 21.388 8.871 -12.776 1.00 84.88 159 VAL A C 1
ATOM 1224 O O . VAL A 1 159 ? 22.259 8.625 -11.944 1.00 84.88 159 VAL A O 1
ATOM 1227 N N . ASP A 1 160 ? 21.353 10.003 -13.480 1.00 85.31 160 ASP A N 1
ATOM 1228 C CA . ASP A 1 160 ? 22.315 11.088 -13.283 1.00 85.31 160 ASP A CA 1
ATOM 1229 C C . ASP A 1 160 ? 22.211 11.624 -11.841 1.00 85.31 160 ASP A C 1
ATOM 1231 O O . ASP A 1 160 ? 21.111 11.995 -11.420 1.00 85.31 160 ASP A O 1
ATOM 1235 N N . PRO A 1 161 ? 23.315 11.695 -11.072 1.00 84.25 161 PRO A N 1
ATOM 1236 C CA . PRO A 1 161 ? 23.302 12.215 -9.705 1.00 84.25 161 PRO A CA 1
ATOM 1237 C C . PRO A 1 161 ? 22.683 13.611 -9.568 1.00 84.25 161 PRO A C 1
ATOM 1239 O O . PRO A 1 161 ? 22.114 13.921 -8.520 1.00 84.25 161 PRO A O 1
ATOM 1242 N N . SER A 1 162 ? 22.729 14.434 -10.623 1.00 83.69 162 SER A N 1
ATOM 1243 C CA . SER A 1 162 ? 22.189 15.794 -10.616 1.00 83.69 162 SER A CA 1
ATOM 1244 C C . SER A 1 162 ? 20.681 15.849 -10.352 1.00 83.69 162 SER A C 1
ATOM 1246 O O . SER A 1 162 ? 20.173 16.896 -9.964 1.00 83.69 162 SER A O 1
ATOM 1248 N N . VAL A 1 163 ? 19.930 14.754 -10.553 1.00 83.69 163 VAL A N 1
ATOM 1249 C CA . VAL A 1 163 ? 18.483 14.733 -10.247 1.00 83.69 163 VAL A CA 1
ATOM 1250 C C . VAL A 1 163 ? 18.188 14.780 -8.754 1.00 83.69 163 VAL A C 1
ATOM 1252 O O . VAL A 1 163 ? 17.071 15.112 -8.362 1.00 83.69 163 VAL A O 1
ATOM 1255 N N . PHE A 1 164 ? 19.168 14.414 -7.931 1.00 84.88 164 PHE A N 1
ATOM 1256 C CA . PHE A 1 164 ? 19.061 14.439 -6.477 1.00 84.88 164 PHE A CA 1
ATOM 1257 C C . PHE A 1 164 ? 19.619 15.737 -5.887 1.00 84.88 164 PHE A C 1
ATOM 1259 O O . PHE A 1 164 ? 19.493 15.966 -4.683 1.00 84.88 164 PHE A O 1
ATOM 1266 N N . GLU A 1 165 ? 20.219 16.597 -6.715 1.00 86.00 165 GLU A N 1
ATOM 1267 C CA . GLU A 1 165 ? 20.654 17.919 -6.290 1.00 86.00 165 GLU A CA 1
ATOM 1268 C C . GLU A 1 165 ? 19.455 18.853 -6.126 1.00 86.00 165 GLU A C 1
ATOM 1270 O O . GLU A 1 165 ? 18.494 18.849 -6.898 1.00 86.00 165 GLU A O 1
ATOM 1275 N N . VAL A 1 166 ? 19.517 19.680 -5.086 1.00 81.88 166 VAL A N 1
ATOM 1276 C CA . VAL A 1 166 ? 18.468 20.652 -4.791 1.00 81.88 166 VAL A CA 1
ATOM 1277 C C . VAL A 1 166 ? 18.436 21.703 -5.913 1.00 81.88 166 VAL A C 1
ATOM 1279 O O . VAL A 1 166 ? 19.457 22.352 -6.152 1.00 81.88 166 VAL A O 1
ATOM 1282 N N . PRO A 1 167 ? 17.292 21.916 -6.596 1.00 84.19 167 PRO A N 1
ATOM 1283 C CA . PRO A 1 167 ? 17.205 22.888 -7.681 1.00 84.19 167 PRO A CA 1
ATOM 1284 C C . PRO A 1 167 ? 17.547 24.313 -7.230 1.00 84.19 167 PRO A C 1
ATOM 1286 O O . PRO A 1 167 ? 17.298 24.703 -6.085 1.00 84.19 167 PRO A O 1
ATOM 1289 N N . GLN A 1 168 ? 18.056 25.130 -8.156 1.00 83.56 168 GLN A N 1
ATOM 1290 C CA . GLN A 1 168 ? 18.371 26.533 -7.876 1.00 83.56 168 GLN A CA 1
ATOM 1291 C C . GLN A 1 168 ? 17.128 27.279 -7.360 1.00 83.56 168 GLN A C 1
ATOM 1293 O O . GLN A 1 168 ? 16.084 27.292 -8.009 1.00 83.56 168 GLN A O 1
ATOM 1298 N N . GLY A 1 169 ? 17.247 27.896 -6.181 1.00 83.12 169 GLY A N 1
ATOM 1299 C CA . GLY A 1 169 ? 16.157 28.624 -5.518 1.00 83.12 169 GLY A CA 1
ATOM 1300 C C . GLY A 1 169 ? 15.431 27.854 -4.409 1.00 83.12 169 GLY A C 1
ATOM 1301 O O . GLY A 1 169 ? 14.588 28.441 -3.734 1.00 83.12 169 GLY A O 1
ATOM 1302 N N . TYR A 1 170 ? 15.773 26.583 -4.175 1.00 80.94 170 TYR A N 1
ATOM 1303 C CA . TYR A 1 170 ? 15.287 25.809 -3.032 1.00 80.94 170 TYR A CA 1
ATOM 1304 C C . TYR A 1 170 ? 16.334 25.794 -1.910 1.00 80.94 170 TYR A C 1
ATOM 1306 O O . TYR A 1 170 ? 17.518 25.571 -2.149 1.00 80.94 170 TYR A O 1
ATOM 1314 N N . THR A 1 171 ? 15.894 26.007 -0.669 1.00 76.56 171 THR A N 1
ATOM 1315 C CA . THR A 1 171 ? 16.740 25.914 0.532 1.00 76.56 171 THR A CA 1
ATOM 1316 C C . THR A 1 171 ? 16.321 24.689 1.332 1.00 76.56 171 THR A C 1
ATOM 1318 O O . THR A 1 171 ? 15.136 24.510 1.612 1.00 76.56 171 THR A O 1
ATOM 1321 N N . MET A 1 172 ? 17.280 23.848 1.729 1.00 73.38 172 MET A N 1
ATOM 1322 C CA . MET A 1 172 ? 16.993 22.707 2.599 1.00 73.38 172 MET A CA 1
ATOM 1323 C C . MET A 1 172 ? 16.584 23.189 3.994 1.00 73.38 172 MET A C 1
ATOM 1325 O O . MET A 1 172 ? 17.411 23.639 4.787 1.00 73.38 172 MET A O 1
ATOM 1329 N N . LEU A 1 173 ? 15.297 23.070 4.311 1.00 67.62 173 LEU A N 1
ATOM 1330 C CA . LEU A 1 173 ? 14.790 23.229 5.670 1.00 67.62 173 LEU A CA 1
ATOM 1331 C C . LEU A 1 173 ? 15.231 22.015 6.499 1.00 67.62 173 LEU A C 1
ATOM 1333 O O . LEU A 1 173 ? 14.624 20.954 6.409 1.00 67.62 173 LEU A O 1
ATOM 1337 N N . GLY A 1 174 ? 16.298 22.163 7.292 1.00 58.12 174 GLY A N 1
ATOM 1338 C CA . GLY A 1 174 ? 16.703 21.149 8.278 1.00 58.12 174 GLY A CA 1
ATOM 1339 C C . GLY A 1 174 ? 18.189 20.797 8.335 1.00 58.12 174 GLY A C 1
ATOM 1340 O O . GLY A 1 174 ? 18.596 20.136 9.283 1.00 58.12 174 GLY A O 1
ATOM 1341 N N . ALA A 1 175 ? 19.025 21.283 7.414 1.00 54.19 175 ALA A N 1
ATOM 1342 C CA . ALA A 1 175 ? 20.478 21.050 7.463 1.00 54.19 175 ALA A CA 1
ATOM 1343 C C . ALA A 1 175 ? 21.210 21.845 8.573 1.00 54.19 175 ALA A C 1
ATOM 1345 O O . ALA A 1 175 ? 22.429 21.773 8.679 1.00 54.19 175 ALA A O 1
ATOM 1346 N N . GLY A 1 176 ? 20.477 22.613 9.387 1.00 49.34 176 GLY A N 1
ATOM 1347 C CA . GLY A 1 176 ? 21.014 23.529 10.397 1.00 49.34 176 GLY A CA 1
ATOM 1348 C C . GLY A 1 176 ? 20.497 23.294 11.816 1.00 49.34 176 GLY A C 1
ATOM 1349 O O . GLY A 1 176 ? 20.378 24.255 12.563 1.00 49.34 176 GLY A O 1
ATOM 1350 N N . ARG A 1 177 ? 20.156 22.055 12.198 1.00 48.97 177 ARG A N 1
ATOM 1351 C CA . ARG A 1 177 ? 19.887 21.698 13.605 1.00 48.97 177 ARG A CA 1
ATOM 1352 C C . ARG A 1 177 ? 21.077 20.980 14.245 1.00 48.97 177 ARG A C 1
ATOM 1354 O O . ARG A 1 177 ? 20.935 19.905 14.811 1.00 48.97 177 ARG A O 1
ATOM 1361 N N . THR A 1 178 ? 22.254 21.583 14.170 1.00 48.91 178 THR A N 1
ATOM 1362 C CA . THR A 1 178 ? 23.188 21.534 15.301 1.00 48.91 178 THR A CA 1
ATOM 1363 C C . THR A 1 178 ? 22.820 22.713 16.190 1.00 48.91 178 THR A C 1
ATOM 1365 O O . THR A 1 178 ? 23.375 23.800 16.071 1.00 48.91 178 THR A O 1
ATOM 1368 N N . GLU A 1 179 ? 21.774 22.509 16.988 1.00 47.78 179 GLU A N 1
ATOM 1369 C CA . GLU A 1 179 ? 21.420 23.398 18.092 1.00 47.78 179 GLU A CA 1
ATOM 1370 C C . GLU A 1 179 ? 22.610 23.486 19.069 1.00 47.78 179 GLU A C 1
ATOM 1372 O O . GLU A 1 179 ? 23.191 22.444 19.386 1.00 47.78 179 GLU A O 1
ATOM 1377 N N . PRO A 1 180 ? 22.948 24.673 19.603 1.00 52.81 180 PRO A N 1
ATOM 1378 C CA . PRO A 1 180 ? 23.900 24.831 20.707 1.00 52.81 180 PRO A CA 1
ATOM 1379 C C . PRO A 1 180 ? 23.402 24.236 22.037 1.00 52.81 180 PRO A C 1
ATOM 1381 O O . PRO A 1 180 ? 24.117 24.289 23.027 1.00 52.81 180 PRO A O 1
ATOM 1384 N N . MET A 1 181 ? 22.190 23.666 22.086 1.00 50.72 181 MET A N 1
ATOM 1385 C CA . MET A 1 181 ? 21.589 23.111 23.310 1.00 50.72 181 MET A CA 1
ATOM 1386 C C . MET A 1 181 ? 22.332 21.899 23.891 1.00 50.72 181 MET A C 1
ATOM 1388 O O . MET A 1 181 ? 22.000 21.456 24.984 1.00 50.72 181 MET A O 1
ATOM 1392 N N . ARG A 1 182 ? 23.315 21.338 23.176 1.00 58.06 182 ARG A N 1
ATOM 1393 C CA . ARG A 1 182 ? 24.105 20.215 23.694 1.00 58.06 182 ARG A CA 1
ATOM 1394 C C . ARG A 1 182 ? 25.029 20.617 24.839 1.00 58.06 182 ARG A C 1
ATOM 1396 O O . ARG A 1 182 ? 25.250 19.793 25.714 1.00 58.06 182 ARG A O 1
ATOM 1403 N N . ASP A 1 183 ? 25.507 21.861 24.853 1.00 64.94 183 ASP A N 1
ATOM 1404 C CA . ASP A 1 183 ? 26.442 22.314 25.885 1.00 64.94 183 ASP A CA 1
ATOM 1405 C C . ASP A 1 183 ? 25.750 22.403 27.257 1.00 64.94 183 ASP A C 1
ATOM 1407 O O . ASP A 1 183 ? 26.331 22.001 28.255 1.00 64.94 183 ASP A O 1
ATOM 1411 N N . GLU A 1 184 ? 24.482 22.835 27.317 1.00 71.31 184 GLU A N 1
ATOM 1412 C CA . GLU A 1 184 ? 23.743 22.952 28.588 1.00 71.31 184 GLU A CA 1
ATOM 1413 C C . GLU A 1 184 ? 23.433 21.583 29.221 1.00 71.31 184 GLU A C 1
ATOM 1415 O O . GLU A 1 184 ? 23.565 21.420 30.436 1.00 71.31 184 GLU A O 1
ATOM 1420 N N . ASP A 1 185 ? 23.051 20.590 28.408 1.00 76.44 185 ASP A N 1
ATOM 1421 C CA . ASP A 1 185 ? 22.794 19.220 28.872 1.00 76.44 185 ASP A CA 1
ATOM 1422 C C . ASP A 1 185 ? 24.098 18.486 29.234 1.00 76.44 185 ASP A C 1
ATOM 1424 O O . ASP A 1 185 ? 24.125 17.742 30.219 1.00 76.44 185 ASP A O 1
ATOM 1428 N N . ASP A 1 186 ? 25.183 18.711 28.481 1.00 82.00 186 ASP A N 1
ATOM 1429 C CA . ASP A 1 186 ? 26.505 18.145 28.778 1.00 82.00 186 ASP A CA 1
ATOM 1430 C C . ASP A 1 186 ? 27.107 18.776 30.047 1.00 82.00 186 ASP A C 1
ATOM 1432 O O . ASP A 1 186 ? 27.654 18.052 30.884 1.00 82.00 186 ASP A O 1
ATOM 1436 N N . ASP A 1 187 ? 26.935 20.087 30.260 1.00 83.94 187 ASP A N 1
ATOM 1437 C CA . ASP A 1 187 ? 27.309 20.773 31.502 1.00 83.94 187 ASP A CA 1
ATOM 1438 C C . ASP A 1 187 ? 26.501 20.227 32.690 1.00 83.94 187 ASP A C 1
ATOM 1440 O O . ASP A 1 187 ? 27.059 19.915 33.748 1.00 83.94 187 ASP A O 1
ATOM 1444 N N . LEU A 1 188 ? 25.187 20.045 32.523 1.00 88.25 188 LEU A N 1
ATOM 1445 C CA . LEU A 1 188 ? 24.320 19.485 33.560 1.00 88.25 188 LEU A CA 1
ATOM 1446 C C . LEU A 1 188 ? 24.685 18.027 33.892 1.00 88.25 188 LEU A C 1
ATOM 1448 O O . LEU A 1 188 ? 24.725 17.648 35.067 1.00 88.25 188 LEU A O 1
ATOM 1452 N N . LEU A 1 189 ? 25.009 17.218 32.881 1.00 87.12 189 LEU A N 1
ATOM 1453 C CA . LEU A 1 189 ? 25.492 15.846 33.041 1.00 87.12 189 LEU A CA 1
ATOM 1454 C C . LEU A 1 189 ? 26.844 15.808 33.766 1.00 87.12 189 LEU A C 1
ATOM 1456 O O . LEU A 1 189 ? 27.041 14.998 34.675 1.00 87.12 189 LEU A O 1
ATOM 1460 N N . GLN A 1 190 ? 27.761 16.708 33.409 1.00 86.81 190 GLN A N 1
ATOM 1461 C CA . GLN A 1 190 ? 29.060 16.859 34.058 1.00 86.81 190 GLN A CA 1
ATOM 1462 C C . GLN A 1 190 ? 28.897 17.191 35.552 1.00 86.81 190 GLN A C 1
ATOM 1464 O O . GLN A 1 190 ? 29.583 16.585 36.383 1.00 86.81 190 GLN A O 1
ATOM 1469 N N . PHE A 1 191 ? 27.963 18.086 35.903 1.00 85.44 191 PHE A N 1
ATOM 1470 C CA . PHE A 1 191 ? 27.611 18.396 37.294 1.00 85.44 191 PHE A CA 1
ATOM 1471 C C . PHE A 1 191 ? 27.025 17.188 38.033 1.00 85.44 191 PHE A C 1
ATOM 1473 O O . PHE A 1 191 ? 27.445 16.908 39.156 1.00 85.44 191 PHE A O 1
ATOM 1480 N N . ALA A 1 192 ? 26.108 16.441 37.412 1.00 87.75 192 ALA A N 1
ATOM 1481 C CA . ALA A 1 192 ? 25.503 15.258 38.024 1.00 87.75 192 ALA A CA 1
ATOM 1482 C C . ALA A 1 192 ? 26.545 14.166 38.328 1.00 87.75 192 ALA A C 1
ATOM 1484 O O . ALA A 1 192 ? 26.538 13.592 39.416 1.00 87.75 192 ALA A O 1
ATOM 1485 N N . ILE A 1 193 ? 27.492 13.927 37.412 1.00 83.62 193 ILE A N 1
ATOM 1486 C CA . ILE A 1 193 ? 28.589 12.965 37.611 1.00 83.62 193 ILE A CA 1
ATOM 1487 C C . ILE A 1 193 ? 29.504 13.407 38.759 1.00 83.62 193 ILE A C 1
ATOM 1489 O O . ILE A 1 193 ? 29.866 12.588 39.604 1.00 83.62 193 ILE A O 1
ATOM 1493 N N . GLN A 1 194 ? 29.869 14.693 38.819 1.00 83.19 194 GLN A N 1
ATOM 1494 C CA . GLN A 1 194 ? 30.667 15.231 39.926 1.00 83.19 194 GLN A CA 1
ATOM 1495 C C . GLN A 1 194 ? 29.932 15.097 41.262 1.00 83.19 194 GLN A C 1
ATOM 1497 O O . GLN A 1 194 ? 30.544 14.709 42.255 1.00 83.19 194 GLN A O 1
ATOM 1502 N N . GLN A 1 195 ? 28.625 15.367 41.284 1.00 80.31 195 GLN A N 1
ATOM 1503 C CA . GLN A 1 195 ? 27.811 15.236 42.484 1.00 80.31 195 GLN A CA 1
ATOM 1504 C C . GLN A 1 195 ? 27.712 13.772 42.935 1.00 80.31 195 GLN A C 1
ATOM 1506 O O . GLN A 1 195 ? 27.950 13.504 44.107 1.00 80.31 195 GLN A O 1
ATOM 1511 N N . SER A 1 196 ? 27.482 12.820 42.023 1.00 79.12 196 SER A N 1
ATOM 1512 C CA . SER A 1 196 ? 27.521 11.384 42.344 1.00 79.12 196 SER A CA 1
ATOM 1513 C C . SER A 1 196 ? 28.893 10.917 42.837 1.00 79.12 196 SER A C 1
ATOM 1515 O O . SER A 1 196 ? 28.954 10.089 43.738 1.00 79.12 196 SER A O 1
ATOM 1517 N N . LEU A 1 197 ? 29.998 11.437 42.293 1.00 77.06 197 LEU A N 1
ATOM 1518 C CA . LEU A 1 197 ? 31.354 11.105 42.757 1.00 77.06 197 LEU A CA 1
ATOM 1519 C C . LEU A 1 197 ? 31.654 11.654 44.158 1.00 77.06 197 LEU A C 1
ATOM 1521 O O . LEU A 1 197 ? 32.373 11.014 44.922 1.00 77.06 197 LEU A O 1
ATOM 1525 N N . LEU A 1 198 ? 31.121 12.832 44.488 1.00 68.75 198 LEU A N 1
ATOM 1526 C CA . LEU A 1 198 ? 31.252 13.442 45.812 1.00 68.75 198 LEU A CA 1
ATOM 1527 C C . LEU A 1 198 ? 30.359 12.740 46.851 1.00 68.75 198 LEU A C 1
ATOM 1529 O O . LEU A 1 198 ? 30.787 12.574 47.991 1.00 68.75 198 LEU A O 1
ATOM 1533 N N . ASP A 1 199 ? 29.165 12.293 46.452 1.00 61.75 199 ASP A N 1
ATOM 1534 C CA . ASP A 1 199 ? 28.194 11.588 47.308 1.00 61.75 199 ASP A CA 1
AT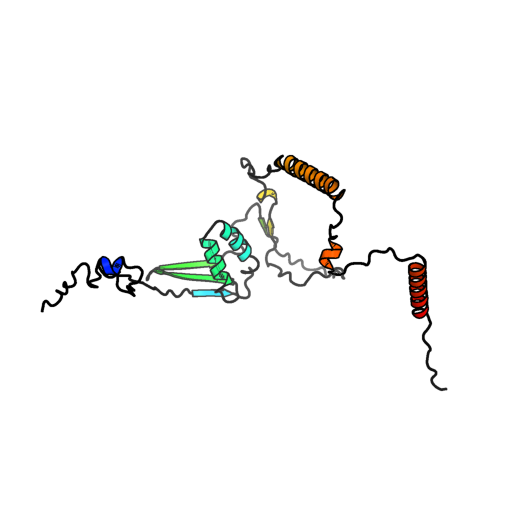OM 1535 C C . ASP A 1 199 ? 28.596 10.120 47.563 1.00 61.75 199 ASP A C 1
ATOM 1537 O O . ASP A 1 199 ? 28.499 9.613 48.683 1.00 61.75 199 ASP A O 1
ATOM 1541 N N . ALA A 1 200 ? 29.231 9.472 46.575 1.00 60.22 200 ALA A N 1
ATOM 1542 C CA . ALA A 1 200 ? 29.845 8.145 46.710 1.00 60.22 200 ALA A CA 1
ATOM 1543 C C . ALA A 1 200 ? 31.016 8.094 47.718 1.00 60.22 200 ALA A C 1
ATOM 1545 O O . ALA A 1 200 ? 31.545 7.020 48.005 1.00 60.22 200 ALA A O 1
ATOM 1546 N N . GLY A 1 201 ? 31.433 9.241 48.267 1.00 57.78 201 GLY A N 1
ATOM 1547 C CA . GLY A 1 201 ? 32.463 9.338 49.297 1.00 57.78 201 GLY A CA 1
ATOM 1548 C C . GLY A 1 201 ? 31.998 9.019 50.723 1.00 57.78 201 GLY A C 1
ATOM 1549 O O . GLY A 1 201 ? 32.859 8.897 51.596 1.00 57.78 201 GLY A O 1
ATOM 1550 N N . THR A 1 202 ? 30.692 8.881 51.003 1.00 54.94 202 THR A N 1
ATOM 1551 C CA . THR A 1 202 ? 30.218 8.677 52.393 1.00 54.94 202 THR A CA 1
ATOM 1552 C C . THR A 1 202 ? 29.142 7.614 52.626 1.00 54.94 202 THR A C 1
ATOM 1554 O O . THR A 1 202 ? 28.796 7.378 53.783 1.00 54.94 202 THR A O 1
ATOM 1557 N N . GLU A 1 203 ? 28.665 6.901 51.607 1.00 50.97 203 GLU A N 1
ATOM 1558 C CA . GLU A 1 203 ? 27.690 5.818 51.794 1.00 50.97 203 GLU A CA 1
ATOM 1559 C C . GLU A 1 203 ? 28.209 4.477 51.262 1.00 50.97 203 GLU A C 1
ATOM 1561 O O . GLU A 1 203 ? 28.234 4.165 50.074 1.00 50.97 203 GLU A O 1
ATOM 1566 N N . THR A 1 204 ? 28.661 3.647 52.194 1.00 54.59 204 THR A N 1
ATOM 1567 C CA . THR A 1 204 ? 28.869 2.221 51.973 1.00 54.59 204 THR A CA 1
ATOM 1568 C C . THR A 1 204 ? 27.513 1.551 51.743 1.00 54.59 204 THR A C 1
ATOM 1570 O O . THR A 1 204 ? 26.873 1.236 52.740 1.00 54.59 204 THR A O 1
ATOM 1573 N N . ASP A 1 205 ? 27.068 1.393 50.490 1.00 57.53 205 ASP A N 1
ATOM 1574 C CA . ASP A 1 205 ? 26.356 0.202 49.957 1.00 57.53 205 ASP A CA 1
ATOM 1575 C C . ASP A 1 205 ? 25.885 0.415 48.495 1.00 57.53 205 ASP A C 1
ATOM 1577 O O . ASP A 1 205 ? 24.705 0.271 48.179 1.00 57.53 205 ASP A O 1
ATOM 1581 N N . GLN A 1 206 ? 26.772 0.798 47.566 1.00 53.44 206 GLN A N 1
ATOM 1582 C CA . GLN A 1 206 ? 26.404 0.785 46.141 1.00 53.44 206 GLN A CA 1
ATOM 1583 C C . GLN A 1 206 ? 26.761 -0.560 45.503 1.00 53.44 206 GLN A C 1
ATOM 1585 O O . GLN A 1 206 ? 27.930 -0.885 45.292 1.00 53.44 206 GLN A O 1
ATOM 1590 N N . VAL A 1 207 ? 25.716 -1.329 45.193 1.00 54.41 207 VAL A N 1
ATOM 1591 C CA . VAL A 1 207 ? 25.774 -2.605 44.474 1.00 54.41 207 VAL A CA 1
ATOM 1592 C C . VAL A 1 207 ? 26.350 -2.359 43.080 1.00 54.41 207 VAL A C 1
ATOM 1594 O O . VAL A 1 207 ? 25.794 -1.589 42.294 1.00 54.41 207 VAL A O 1
ATOM 1597 N N . THR A 1 208 ? 27.479 -2.986 42.746 1.00 68.50 208 THR A N 1
ATOM 1598 C CA . THR A 1 208 ? 28.106 -2.774 41.428 1.00 68.50 208 THR A CA 1
ATOM 1599 C C . THR A 1 208 ? 27.228 -3.379 40.322 1.00 68.50 208 THR A C 1
ATOM 1601 O O . THR A 1 208 ? 26.537 -4.366 40.554 1.00 68.50 208 THR A O 1
ATOM 1604 N N . ILE A 1 209 ? 27.265 -2.852 39.088 1.00 61.41 209 ILE A N 1
ATOM 1605 C CA . ILE A 1 209 ? 26.450 -3.365 37.955 1.00 61.41 209 ILE A CA 1
ATOM 1606 C C . ILE A 1 209 ? 26.600 -4.892 37.784 1.00 61.41 209 ILE A C 1
ATOM 1608 O O . ILE A 1 209 ? 25.630 -5.593 37.509 1.00 61.41 209 ILE A O 1
ATOM 1612 N N . TRP A 1 210 ? 27.803 -5.423 38.014 1.00 56.09 210 TRP A N 1
ATOM 1613 C CA . TRP A 1 210 ? 28.077 -6.865 38.019 1.00 56.09 210 TRP A CA 1
ATOM 1614 C C . TRP A 1 210 ? 27.366 -7.638 39.146 1.00 56.09 210 TRP A C 1
ATOM 1616 O O . TRP A 1 210 ? 26.930 -8.769 38.936 1.00 56.09 210 TRP A O 1
ATOM 1626 N N . GLU A 1 211 ? 27.217 -7.038 40.325 1.00 66.69 211 GLU A N 1
ATOM 1627 C CA . GLU A 1 211 ? 26.550 -7.625 41.493 1.00 66.69 211 GLU A CA 1
ATOM 1628 C C . GLU A 1 211 ? 25.027 -7.704 41.285 1.00 66.69 211 GLU A C 1
ATOM 1630 O O . GLU A 1 211 ? 24.415 -8.733 41.577 1.00 66.69 211 GLU A O 1
ATOM 1635 N N . ALA A 1 212 ? 24.430 -6.687 40.652 1.00 66.00 212 ALA A N 1
ATOM 1636 C CA . ALA A 1 212 ? 23.011 -6.687 40.286 1.00 66.00 212 ALA A CA 1
ATOM 1637 C C . ALA A 1 212 ? 22.664 -7.739 39.215 1.00 66.00 212 ALA A C 1
ATOM 1639 O O . ALA A 1 212 ? 21.576 -8.312 39.227 1.00 66.00 212 ALA A O 1
ATOM 1640 N N . LEU A 1 213 ? 23.588 -8.004 38.286 1.00 63.88 213 LEU A N 1
ATOM 1641 C CA . LEU A 1 213 ? 23.363 -8.930 37.172 1.00 63.88 213 LEU A CA 1
ATOM 1642 C C . LEU A 1 213 ? 23.576 -10.402 37.544 1.00 63.88 213 LEU A C 1
ATOM 1644 O O . LEU A 1 213 ? 23.024 -11.279 36.883 1.00 63.88 213 LEU A O 1
ATOM 1648 N N . THR A 1 214 ? 24.370 -10.686 38.577 1.00 62.38 214 THR A N 1
ATOM 1649 C CA . THR A 1 214 ? 24.763 -12.063 38.928 1.00 62.38 214 THR A CA 1
ATOM 1650 C C . THR A 1 214 ? 24.115 -12.598 40.200 1.00 62.38 214 THR A C 1
ATOM 1652 O O . THR A 1 214 ? 24.143 -13.805 40.424 1.00 62.38 214 THR A O 1
ATOM 1655 N N . ASN A 1 215 ? 23.484 -11.737 41.007 1.00 51.72 215 ASN A N 1
ATOM 1656 C CA . ASN A 1 215 ? 22.755 -12.090 42.232 1.00 51.72 215 ASN A CA 1
ATOM 1657 C C . ASN A 1 215 ? 23.561 -12.955 43.231 1.00 51.72 215 ASN A C 1
ATOM 1659 O O . ASN A 1 215 ? 22.993 -13.649 44.077 1.00 51.72 215 ASN A O 1
ATOM 1663 N N . THR A 1 216 ? 24.891 -12.912 43.141 1.00 50.53 216 THR A N 1
ATOM 1664 C CA . THR A 1 216 ? 25.834 -13.596 44.027 1.00 50.53 216 THR A CA 1
ATOM 1665 C C . THR A 1 216 ? 26.777 -12.565 44.619 1.00 50.53 216 THR A C 1
ATOM 1667 O O . THR A 1 216 ? 27.532 -11.937 43.882 1.00 50.53 216 THR A O 1
ATOM 1670 N N . ARG A 1 217 ? 26.760 -12.414 45.947 1.00 50.78 217 ARG A N 1
ATOM 1671 C CA . ARG A 1 217 ? 27.722 -11.579 46.674 1.00 50.78 217 ARG A CA 1
ATOM 1672 C C . ARG A 1 217 ? 29.095 -12.258 46.633 1.00 50.78 217 ARG A C 1
ATOM 1674 O O . ARG A 1 217 ? 29.224 -13.330 47.233 1.00 50.78 217 ARG A O 1
ATOM 1681 N N . PRO A 1 218 ? 30.126 -11.686 45.985 1.00 47.47 218 PRO A N 1
ATOM 1682 C CA . PRO A 1 218 ? 31.483 -12.165 46.180 1.00 47.47 218 PRO A CA 1
ATOM 1683 C C . PRO A 1 218 ? 31.834 -11.896 47.643 1.00 47.47 218 PRO A C 1
ATOM 1685 O O . PRO A 1 218 ? 31.646 -10.785 48.143 1.00 47.47 218 PRO A O 1
ATOM 1688 N N . GLY A 1 219 ? 32.261 -12.934 48.358 1.00 47.03 219 GLY A N 1
ATOM 1689 C CA . GLY A 1 219 ? 32.694 -12.802 49.741 1.00 47.03 219 GLY A CA 1
ATOM 1690 C C . GLY A 1 219 ? 33.725 -11.685 49.861 1.00 47.03 219 GLY A C 1
ATOM 1691 O O . GLY A 1 219 ? 34.681 -11.611 49.095 1.00 47.03 219 GLY A O 1
ATOM 1692 N N . SER A 1 220 ? 33.501 -10.798 50.822 1.00 50.59 220 SER A N 1
ATOM 1693 C CA . SER A 1 220 ? 34.429 -9.753 51.221 1.00 50.59 220 SER A CA 1
ATOM 1694 C C . SER A 1 220 ? 35.672 -10.392 51.830 1.00 50.59 220 SER A C 1
ATOM 1696 O O . SER A 1 220 ? 35.695 -10.580 53.039 1.00 50.59 220 SER A O 1
ATOM 1698 N N . ASN A 1 221 ? 36.640 -10.792 51.011 1.00 49.50 221 ASN A N 1
ATOM 1699 C CA . ASN A 1 221 ? 38.059 -10.925 51.340 1.00 49.50 221 ASN A CA 1
ATOM 1700 C C . ASN A 1 221 ? 38.818 -11.132 50.016 1.00 49.50 221 ASN A C 1
ATOM 1702 O O . ASN A 1 221 ? 38.411 -11.994 49.236 1.00 49.50 221 ASN A O 1
ATOM 1706 N N . PRO A 1 222 ? 39.893 -10.372 49.730 1.00 55.81 222 PRO A N 1
ATOM 1707 C CA . PRO A 1 222 ? 40.789 -10.745 48.642 1.00 55.81 222 PRO A CA 1
ATOM 1708 C C . PRO A 1 222 ? 41.340 -12.151 48.932 1.00 55.81 222 PRO A C 1
ATOM 1710 O O . PRO A 1 222 ? 41.614 -12.439 50.103 1.00 55.81 222 PRO A O 1
ATOM 1713 N N . PRO A 1 223 ? 41.485 -13.024 47.918 1.00 54.25 223 PRO A N 1
ATOM 1714 C CA . PRO A 1 223 ? 42.075 -14.330 48.137 1.00 54.25 223 PRO A CA 1
ATOM 1715 C C . PRO A 1 223 ? 43.469 -14.141 48.736 1.00 54.25 223 PRO A C 1
ATOM 1717 O O . PRO A 1 223 ? 44.272 -13.319 48.292 1.00 54.25 223 PRO A O 1
ATOM 1720 N N . THR A 1 224 ? 43.720 -14.861 49.814 1.00 61.62 224 THR A N 1
ATOM 1721 C CA . THR A 1 224 ? 45.017 -14.945 50.469 1.00 61.62 224 THR A CA 1
ATOM 1722 C C . THR A 1 224 ? 46.052 -15.432 49.452 1.00 61.62 224 THR A C 1
ATOM 1724 O O . THR A 1 224 ? 45.748 -16.287 48.625 1.00 61.62 224 THR A O 1
ATOM 1727 N N . TYR A 1 225 ? 47.288 -14.931 49.527 1.00 67.00 225 TYR A N 1
ATOM 1728 C CA . TYR A 1 225 ? 48.387 -15.290 48.611 1.00 67.00 225 TYR A CA 1
ATOM 1729 C C . TYR A 1 225 ? 48.548 -16.814 48.405 1.00 67.00 225 TYR A C 1
ATOM 1731 O O . TYR A 1 225 ? 48.859 -17.276 47.310 1.00 67.00 225 TYR A O 1
ATOM 1739 N N . ASP A 1 226 ? 48.263 -17.609 49.441 1.00 68.25 226 ASP A N 1
ATOM 1740 C CA . ASP A 1 226 ? 48.314 -19.075 49.387 1.00 68.25 226 ASP A CA 1
ATOM 1741 C C . ASP A 1 226 ? 47.233 -19.711 48.492 1.00 68.25 226 ASP A C 1
ATOM 1743 O O . ASP A 1 226 ? 47.434 -20.808 47.966 1.00 68.25 226 ASP A O 1
ATOM 1747 N N . GLU A 1 227 ? 46.086 -19.052 48.325 1.00 68.25 227 GLU A N 1
ATOM 1748 C CA . GLU A 1 227 ? 44.955 -19.509 47.507 1.00 68.25 227 GLU A CA 1
ATOM 1749 C C . GLU A 1 227 ? 45.226 -19.244 46.022 1.00 68.25 227 GLU A C 1
ATOM 1751 O O . GLU A 1 227 ? 44.977 -20.105 45.178 1.00 68.25 227 GLU A O 1
ATOM 1756 N N . GLU A 1 228 ? 45.819 -18.088 45.715 1.00 75.69 228 GLU A N 1
ATOM 1757 C CA . GLU A 1 228 ? 46.261 -17.727 44.366 1.00 75.69 228 GLU A CA 1
ATOM 1758 C C . GLU A 1 228 ? 47.400 -18.643 43.893 1.00 75.69 228 GLU A C 1
ATOM 1760 O O . GLU A 1 228 ? 47.355 -19.170 42.780 1.00 75.69 228 GLU A O 1
ATOM 1765 N N . LEU A 1 229 ? 48.349 -18.967 44.780 1.00 81.75 229 LEU A N 1
ATOM 1766 C CA . LEU A 1 229 ? 49.426 -19.915 44.484 1.00 81.75 229 LEU A CA 1
ATOM 1767 C C . LEU A 1 229 ? 48.903 -21.344 44.240 1.00 81.75 229 LEU A C 1
ATOM 1769 O O . LEU A 1 229 ? 49.417 -22.068 43.383 1.00 81.75 229 LEU A O 1
ATOM 1773 N N . GLN A 1 230 ? 47.876 -21.770 44.984 1.00 80.50 230 GLN A N 1
ATOM 1774 C CA . GLN A 1 230 ? 47.227 -23.068 44.772 1.00 80.50 230 GLN A CA 1
ATOM 1775 C C . GLN A 1 230 ? 46.463 -23.119 43.448 1.00 80.50 230 GLN A C 1
ATOM 1777 O O . GLN A 1 230 ? 46.528 -2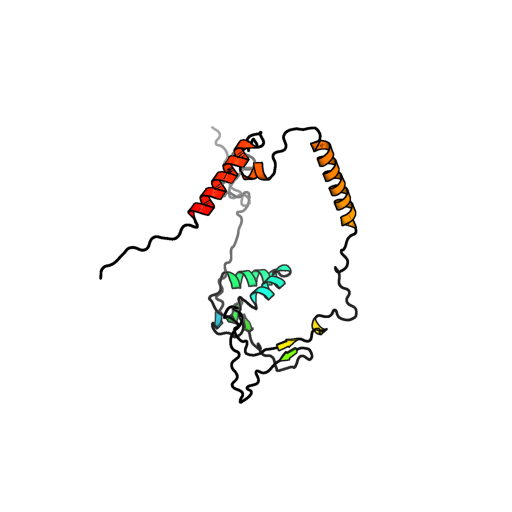4.137 42.753 1.00 80.50 230 GLN A O 1
ATOM 1782 N N . LEU A 1 231 ? 45.785 -22.030 43.077 1.00 79.75 231 LEU A N 1
ATOM 1783 C CA . LEU A 1 231 ? 45.101 -21.914 41.793 1.00 79.75 231 LEU A CA 1
ATOM 1784 C C . LEU A 1 231 ? 46.096 -21.986 40.630 1.00 79.75 231 LEU A C 1
ATOM 1786 O O . LEU A 1 231 ? 45.891 -22.755 39.692 1.00 79.75 231 LEU A O 1
ATOM 1790 N N . GLU A 1 232 ? 47.203 -21.251 40.713 1.00 84.44 232 GLU A N 1
ATOM 1791 C CA . GLU A 1 232 ? 48.225 -21.246 39.667 1.00 84.44 232 GLU A CA 1
ATOM 1792 C C . GLU A 1 232 ? 48.878 -22.628 39.499 1.00 84.44 232 GLU A C 1
ATOM 1794 O O . GLU A 1 232 ? 49.045 -23.114 38.376 1.00 84.44 232 GLU A O 1
ATOM 1799 N N . ARG A 1 233 ? 49.120 -23.339 40.610 1.00 82.31 233 ARG A N 1
ATOM 1800 C CA . ARG A 1 233 ? 49.588 -24.731 40.579 1.00 82.31 233 ARG A CA 1
ATOM 1801 C C . ARG A 1 233 ? 48.586 -25.673 39.908 1.00 82.31 233 ARG A C 1
ATOM 1803 O O . ARG A 1 233 ? 48.985 -26.502 39.091 1.00 82.31 233 ARG A O 1
ATOM 1810 N N . ALA A 1 234 ? 47.298 -25.547 40.228 1.00 82.38 234 ALA A N 1
ATOM 1811 C CA . ALA A 1 234 ? 46.248 -26.387 39.653 1.00 82.38 234 ALA A CA 1
ATOM 1812 C C . ALA A 1 234 ? 46.096 -26.171 38.135 1.00 82.38 234 ALA A C 1
ATOM 1814 O O . ALA A 1 234 ? 45.893 -27.128 37.379 1.00 82.38 234 ALA A O 1
ATOM 1815 N N . ILE A 1 235 ? 46.242 -24.925 37.672 1.00 82.88 235 ILE A N 1
ATOM 1816 C CA . ILE A 1 235 ? 46.214 -24.579 36.245 1.00 82.88 235 ILE A CA 1
ATOM 1817 C C . ILE A 1 235 ? 47.430 -25.180 35.526 1.00 82.88 235 ILE A C 1
ATOM 1819 O O . ILE A 1 235 ? 47.282 -25.777 34.456 1.00 82.88 235 ILE A O 1
ATOM 1823 N N . GLN A 1 236 ? 48.620 -25.090 36.128 1.00 80.75 236 GLN A N 1
ATOM 1824 C CA . GLN A 1 236 ? 49.842 -25.648 35.550 1.00 80.75 236 GLN A CA 1
ATOM 1825 C C . GLN A 1 236 ? 49.787 -27.181 35.432 1.00 80.75 236 GLN A C 1
ATOM 1827 O O . GLN A 1 236 ? 50.167 -27.727 34.393 1.00 80.75 236 GLN A O 1
ATOM 1832 N N . GLU A 1 237 ? 49.272 -27.882 36.446 1.00 79.88 237 GLU A N 1
ATOM 1833 C CA . GLU A 1 237 ? 49.083 -29.338 36.376 1.00 79.88 237 GLU A CA 1
ATOM 1834 C C . GLU A 1 237 ? 48.058 -29.730 35.303 1.00 79.88 237 GLU A C 1
ATOM 1836 O O . GLU A 1 237 ? 48.298 -30.665 34.536 1.00 79.88 237 GLU A O 1
ATOM 1841 N N . SER A 1 238 ? 46.965 -28.972 35.171 1.00 80.50 238 SER A N 1
ATOM 1842 C CA . SER A 1 238 ? 45.937 -29.218 34.148 1.00 80.50 238 SER A CA 1
ATOM 1843 C C . SER A 1 238 ? 46.482 -29.081 32.720 1.00 80.50 238 SER A C 1
ATOM 1845 O O . SER A 1 238 ? 46.158 -29.888 31.847 1.00 80.50 238 SER A O 1
ATOM 1847 N N . MET A 1 239 ? 47.360 -28.102 32.482 1.00 72.00 239 MET A N 1
ATOM 1848 C CA . MET A 1 239 ? 48.050 -27.915 31.197 1.00 72.00 239 MET A CA 1
ATOM 1849 C C . MET A 1 239 ? 49.028 -29.059 30.883 1.00 72.00 239 MET A C 1
ATOM 1851 O O . MET A 1 239 ? 49.174 -29.463 29.726 1.00 72.00 239 MET A O 1
ATOM 1855 N N . PHE A 1 240 ? 49.676 -29.621 31.907 1.00 70.12 240 PHE A N 1
ATOM 1856 C CA . PHE A 1 240 ? 50.587 -30.757 31.743 1.00 70.12 240 PHE A CA 1
ATOM 1857 C C . PHE A 1 240 ? 49.832 -32.061 31.438 1.00 70.12 240 PHE A C 1
ATOM 1859 O O . PHE A 1 240 ? 50.256 -32.854 30.600 1.00 70.12 240 PHE A O 1
ATOM 1866 N N . LEU A 1 241 ? 48.662 -32.257 32.055 1.00 67.38 241 LEU A N 1
ATOM 1867 C CA . LEU A 1 241 ? 47.772 -33.392 31.787 1.00 67.38 241 LEU A CA 1
ATOM 1868 C C . LEU A 1 241 ? 47.189 -33.380 30.364 1.00 67.38 241 LEU A C 1
ATOM 1870 O O . LEU A 1 241 ? 46.947 -34.447 29.805 1.00 67.38 241 LEU A O 1
ATOM 1874 N N . GLN A 1 242 ? 47.012 -32.207 29.746 1.00 60.88 242 GLN A N 1
ATOM 1875 C CA . GLN A 1 242 ? 46.574 -32.103 28.345 1.00 60.88 242 GLN A CA 1
ATOM 1876 C C . GLN A 1 242 ? 47.685 -32.352 27.311 1.00 60.88 242 GLN A C 1
ATOM 1878 O O . GLN A 1 242 ? 47.374 -32.569 26.142 1.00 60.88 242 GLN A O 1
ATOM 1883 N N . SER A 1 243 ? 48.964 -32.337 27.704 1.00 60.78 243 SER A N 1
ATOM 1884 C CA . SER A 1 243 ? 50.108 -32.406 26.777 1.00 60.78 243 SER A CA 1
ATOM 1885 C C . SER A 1 243 ? 50.883 -33.739 26.799 1.00 60.78 243 SER A C 1
ATOM 1887 O O . SER A 1 243 ? 51.938 -33.853 26.174 1.00 60.78 243 SER A O 1
ATOM 1889 N N . GLY A 1 244 ? 50.355 -34.784 27.448 1.00 50.41 244 GLY A N 1
ATOM 1890 C CA . GLY A 1 244 ? 50.929 -36.138 27.422 1.00 50.41 244 GLY A CA 1
ATOM 1891 C C . GLY A 1 244 ? 50.527 -36.956 26.176 1.00 50.41 244 GLY A C 1
ATOM 1892 O O . GLY A 1 244 ? 49.344 -36.990 25.836 1.00 50.41 244 GLY A O 1
ATOM 1893 N N . PRO A 1 245 ? 51.462 -37.647 25.488 1.00 48.31 245 PRO A N 1
ATOM 1894 C CA . PRO A 1 245 ? 51.186 -38.361 24.241 1.00 48.31 245 PRO A CA 1
ATOM 1895 C C . PRO A 1 245 ? 50.369 -39.639 24.477 1.00 48.31 245 PRO A C 1
ATOM 1897 O O . PRO A 1 245 ? 50.698 -40.464 25.330 1.00 48.31 245 PRO A O 1
ATOM 1900 N N . GLY A 1 246 ? 49.313 -39.807 23.678 1.00 47.22 246 GLY A N 1
ATOM 1901 C CA . GLY A 1 246 ? 48.451 -40.985 23.673 1.00 47.22 246 GLY A CA 1
ATOM 1902 C C . GLY A 1 246 ? 49.211 -42.278 23.364 1.00 47.22 246 GLY A C 1
ATOM 1903 O O . GLY A 1 246 ? 49.912 -42.388 22.359 1.00 47.22 246 GLY A O 1
ATOM 1904 N N . LEU A 1 247 ? 49.032 -43.263 24.244 1.00 41.06 247 LEU A N 1
ATOM 1905 C CA . LEU A 1 247 ? 49.424 -44.660 24.075 1.00 41.06 247 LEU A CA 1
ATOM 1906 C C . LEU A 1 247 ? 48.735 -45.277 22.844 1.00 41.06 247 LEU A C 1
ATOM 1908 O O . LEU A 1 247 ? 47.510 -45.353 22.781 1.00 41.06 247 LEU A O 1
ATOM 1912 N N . VAL A 1 248 ? 49.535 -4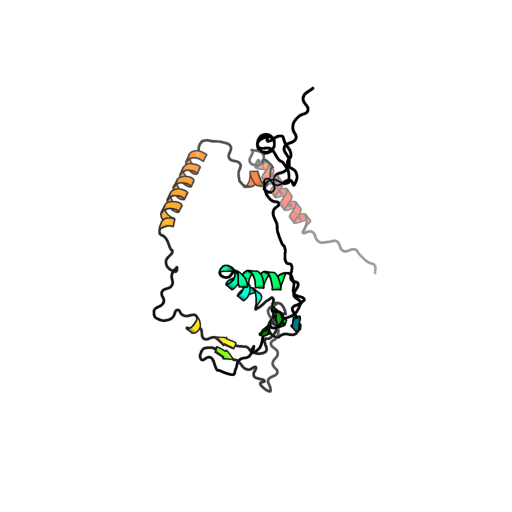5.761 21.893 1.00 44.12 248 VAL A N 1
ATOM 1913 C CA . VAL A 1 248 ? 49.119 -46.682 20.821 1.00 44.12 248 VAL A CA 1
ATOM 1914 C C . VAL A 1 248 ? 48.950 -48.106 21.377 1.00 44.12 248 VAL A C 1
ATOM 1916 O O . VAL A 1 248 ? 49.830 -48.560 22.113 1.00 44.12 248 VAL A O 1
ATOM 1919 N N . PRO A 1 249 ? 47.886 -48.855 21.024 1.00 47.03 249 PRO A N 1
ATOM 1920 C CA . PRO A 1 249 ? 47.815 -50.285 21.290 1.00 47.03 249 PRO A CA 1
ATOM 1921 C C . PRO A 1 249 ? 48.594 -51.079 20.231 1.00 47.03 249 PRO A C 1
ATOM 1923 O O . PRO A 1 249 ? 48.564 -50.773 19.042 1.00 47.03 249 PRO A O 1
ATOM 1926 N N . VAL A 1 250 ? 49.279 -52.117 20.705 1.00 41.19 250 VAL A N 1
ATOM 1927 C CA . VAL A 1 250 ? 50.020 -53.121 19.934 1.00 41.19 250 VAL A CA 1
ATOM 1928 C C . VAL A 1 250 ? 49.037 -54.082 19.252 1.00 41.19 250 VAL A C 1
ATOM 1930 O O . VAL A 1 250 ? 48.202 -54.671 19.937 1.00 41.19 250 VAL A O 1
ATOM 1933 N N . GLU A 1 251 ? 49.171 -54.283 17.935 1.00 41.31 251 GLU A N 1
ATOM 1934 C CA . GLU A 1 251 ? 48.602 -55.427 17.205 1.00 41.31 251 GLU A CA 1
ATOM 1935 C C . GLU A 1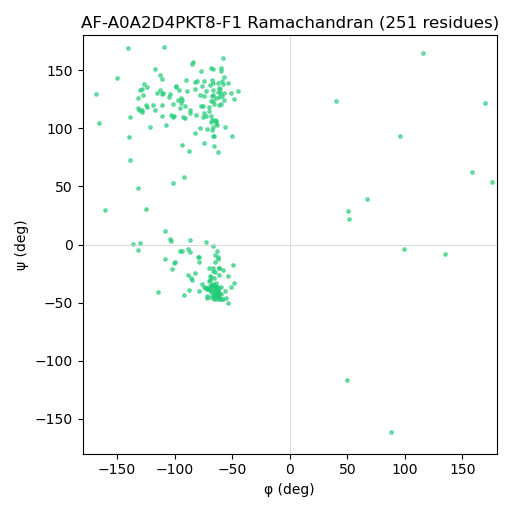 251 ? 49.714 -56.291 16.586 1.00 41.31 251 GLU A C 1
ATOM 1937 O O . GLU A 1 251 ? 50.814 -55.821 16.300 1.00 41.31 251 GLU A O 1
ATOM 1942 N N . SER A 1 252 ? 49.398 -57.576 16.464 1.00 41.50 252 SER A N 1
ATOM 1943 C CA . SER A 1 252 ? 50.272 -58.741 16.305 1.00 41.50 252 SER A CA 1
ATOM 1944 C C . SER A 1 252 ? 51.065 -58.836 14.992 1.00 41.50 252 SER A C 1
ATOM 1946 O O . SER A 1 252 ? 50.579 -58.452 13.929 1.00 41.50 252 SER A O 1
ATOM 1948 N N . GLY A 1 253 ? 52.233 -59.486 15.075 1.00 34.91 253 GLY A N 1
ATOM 1949 C CA . GLY A 1 253 ? 53.071 -59.957 13.965 1.00 34.91 253 GLY A CA 1
ATOM 1950 C C . GLY A 1 253 ? 54.349 -60.608 14.470 1.00 34.91 253 GLY A C 1
ATOM 1951 O O . GLY A 1 253 ? 55.281 -59.846 14.800 1.00 34.91 253 GLY A O 1
#

Foldseek 3Di:
DDDDPQDQQDLFQNVSQDPVLVPDPPRDCDLRDGTDRDDDDDDDDDWDKDWDFDQPDLDACVPPVLVVLVVVVVPDVVSVVVNCCVVPPDDHGDTQWIWTDPDPPDIDIDGDDCPPVPVDDDPFKDKDQPDPDPDDDDDDDDDDDDDPDPPPRNIDMDGHPCVVDDDPPDDDDPPPPPDPVVVVVVVVVVVVVVVVVVVVVPDPDDQDPVCVVPVDDDDPDDDDPVVVVVVVVVVVVVVVVVPDDDDDDDDDD

Nearest PDB structures (foldseek):
  3cjt-assembly1_B  TM=2.504E-01  e=4.450E+00  unclassified

Sequence (253 aa):
NGAPVLQPASPTNPTSITPEEYFDPNFNLESRNIGRPIEMSSKVQRFKATLWLCEDHPLSLVEQVTPIIDLMAISNAHFAKLRDFITLKLPPGFPVKIEIPLFHVLNARITFSNLCGCDEPLSSVRICTPTQSPGSSEEPNAGAEAASNTKVYPFPCEVDPSVFEVPQGYTMLGAGRTEPMRDEDDDLLQFAIQQSLLDAGTETDQVTIWEALTNTRPGSNPPTYDEELQLERAIQESMFLQSGPGLVPVESG

Organism: Micrurus surinamensis (NCBI:txid129470)

Radius of gyration: 40.0 Å; Cα contacts (8 Å, |Δi|>4): 146; chains: 1; bounding box: 112×89×82 Å